Protein AF-A0A368H9Y8-F1 (afdb_monomer)

Foldseek 3Di:
DQPQFDPFQVVHPPPPQWGHFQGGTWGWDAFADFQVVLVVVPCWGQFPRITTHFQAFDDFQSNTGNPPQWTADPRTIDGPDPDDDDDDDDDDDDDDDDDPPPPQPPQPDAPDDSVLLVVLLVLLQLLLVLVLVVQVVCVVVVNHVDDADAERADEDSVQQSVQCVLPVVVPRNDDDDQQKFKDKDFPPDPPDDPSSSSVVRSCQLRVVSVDVDDDDRPVRSVCNSNVRLWHYKHKHWDFQPVDVRTMIMIMMGTDSD

Secondary structure (DSSP, 8-state):
----B-SSGGGSTTTTSSEEETTEEE----B-SSHHHHHTTSSEEEETTEEEE---B-SSGGGSTTTTSEEEETTEEEE--SS-------S--------TTGGGS-S-S-SS-HHHHHHHHHHHHHHHHHHHHHHHHHHTTTS-S-----PPPEE-HHHHHHHHHHHTTSS----SSTTEEEEEEESS-S--SHHHHHHHHHHHHTHHHH-SS-----HHHHHHHH-TT--EEEEEEEEETTSSS-EEEEEEEEE--

Sequence (257 aa):
LKRRLCRNNADCPFFPKNVCSNTHCVKPGESCTSDDQCLKEGRRRCVISTCIRLDLPCTFDQDCPFYPFTYCHENECVKTELNATILQNPILRGKKSWNRENHRKACFQTTLNDELRDLLVKIHNDGRRKTARRMHFAADRGKNKTAKALYELKYNCKLDMASIVSISDCLNISSIKPGVNVFQVIMPSPITTVEQVVRSAVKSWCWNCLSRANKTTDAMSHANIVYHKTLSLGCAYRFCSGTTPTKHVLLCHYSDK

Nearest PDB structures (foldseek):
  5wee-assembly2_D  TM=7.088E-01  e=2.704E-07  Heligmosomoides polygyrus bakeri
  4g2u-assembly1_A  TM=7.265E-01  e=1.350E-06  Ostertagia ostertagi
  1xta-assembly1_B  TM=6.439E-01  e=2.927E-04  Naja atra
  3mz8-assembly2_B  TM=6.797E-01  e=1.213E-03  Naja atra
  6z9l-assembly1_A  TM=4.229E-01  e=5.195E-01  Enterococcus faecalis

Radius of gyration: 21.54 Å; Cα contacts (8 Å, |Δi|>4): 455; chains: 1; bounding box: 60×48×60 Å

Organism: Ancylostoma caninum (NCBI:txid29170)

Solvent-accessible surface area (backbone atoms only — not comparable to full-atom values): 14817 Å² total; per-residue (Å²): 134,85,63,55,55,27,87,43,44,87,57,18,72,65,54,85,65,17,37,45,29,60,37,24,43,39,55,77,50,60,77,36,93,44,43,74,71,18,47,82,74,48,83,24,40,44,53,92,46,26,17,34,73,36,93,41,80,29,92,42,36,69,38,20,52,64,47,87,54,18,32,48,51,95,46,28,26,40,72,64,66,95,80,65,86,87,82,88,87,87,89,82,94,72,95,75,79,97,62,99,69,74,84,76,80,74,63,79,94,55,81,54,54,68,69,56,50,51,49,50,42,49,56,50,41,52,26,38,53,46,47,50,52,53,43,50,62,36,28,78,69,76,74,39,96,74,74,74,72,69,57,73,54,41,82,33,53,71,32,19,52,53,19,42,63,49,47,68,80,69,74,75,59,75,62,85,46,94,37,38,38,66,35,76,47,62,57,89,57,95,69,85,46,72,66,52,49,52,54,49,35,53,45,50,31,33,34,65,43,78,44,91,62,97,67,91,45,50,64,66,39,30,42,52,67,61,39,48,63,34,38,27,35,15,51,26,52,46,77,32,77,91,42,92,70,33,32,41,37,40,29,34,28,48,32,68,113

InterPro domains:
  IPR014044 CAP domain [PF00188] (123-254)
  IPR014044 CAP domain [SM00198] (114-255)
  IPR035940 CAP superfamily [G3DSA:3.40.33.10] (70-257)
  IPR035940 CAP superfamily [SSF55797] (102-255)

pLDDT: mean 76.73, std 16.14, range [27.45, 94.31]

Mean predicted aligned error: 15.22 Å

Structure (mmCIF, N/CA/C/O backbone):
data_AF-A0A368H9Y8-F1
#
_entry.id   AF-A0A368H9Y8-F1
#
loop_
_atom_site.group_PDB
_atom_site.id
_atom_site.type_symbol
_atom_site.label_atom_id
_atom_site.label_alt_id
_atom_site.label_comp_id
_atom_site.label_asym_id
_atom_site.label_entity_id
_atom_site.label_seq_id
_atom_site.pdbx_PDB_ins_code
_atom_site.Cartn_x
_atom_site.Cartn_y
_atom_site.Cartn_z
_atom_site.occupancy
_atom_site.B_iso_or_equiv
_atom_site.auth_seq_id
_atom_site.auth_comp_id
_atom_site.auth_asym_id
_atom_site.auth_atom_id
_atom_site.pdbx_PDB_model_num
ATOM 1 N N . LEU A 1 1 ? -20.383 -7.864 33.020 1.00 42.75 1 LEU A N 1
ATOM 2 C CA . LEU A 1 1 ? -20.538 -7.369 31.630 1.00 42.75 1 LEU A CA 1
ATOM 3 C C . LEU A 1 1 ? -19.218 -7.524 30.876 1.00 42.75 1 LEU A C 1
ATOM 5 O O . LEU A 1 1 ? -18.253 -6.873 31.253 1.00 42.75 1 LEU A O 1
ATOM 9 N N . LYS A 1 2 ? -19.138 -8.349 29.824 1.00 50.75 2 LYS A N 1
ATOM 10 C CA . LYS A 1 2 ? -18.004 -8.277 28.883 1.00 50.75 2 LYS A CA 1
ATOM 11 C C . LYS A 1 2 ? -18.324 -7.184 27.869 1.00 50.75 2 LYS A C 1
ATOM 13 O O . LYS A 1 2 ? -19.075 -7.437 26.932 1.00 50.75 2 LYS A O 1
ATOM 18 N N . ARG A 1 3 ? -17.806 -5.969 28.075 1.00 53.91 3 ARG A N 1
ATOM 19 C CA . ARG A 1 3 ? -17.832 -4.945 27.023 1.00 53.91 3 ARG A CA 1
ATOM 20 C C . ARG A 1 3 ? -16.993 -5.487 25.861 1.00 53.91 3 ARG A C 1
ATOM 22 O O . ARG A 1 3 ? -15.781 -5.614 25.984 1.00 53.91 3 ARG A O 1
ATOM 29 N N . ARG A 1 4 ? -17.670 -5.939 24.798 1.00 69.69 4 ARG A N 1
ATOM 30 C CA . ARG A 1 4 ? -17.040 -6.424 23.556 1.00 69.69 4 ARG A CA 1
ATOM 31 C C . ARG A 1 4 ? -16.588 -5.270 22.662 1.00 69.69 4 ARG A C 1
ATOM 33 O O . ARG A 1 4 ? -15.841 -5.526 21.726 1.00 69.69 4 ARG A O 1
ATOM 40 N N . LEU A 1 5 ? -17.053 -4.049 22.941 1.00 84.38 5 LEU A N 1
ATOM 41 C CA . LEU A 1 5 ? -16.775 -2.858 22.149 1.00 84.38 5 LEU A CA 1
ATOM 42 C C . LEU A 1 5 ? -15.732 -1.956 22.815 1.00 84.38 5 LEU A C 1
ATOM 44 O O . LEU A 1 5 ? -15.693 -1.879 24.044 1.00 84.38 5 LEU A O 1
ATOM 48 N N . CYS A 1 6 ? -14.942 -1.254 22.010 1.00 83.88 6 CYS A N 1
ATOM 49 C CA . CYS A 1 6 ? -13.912 -0.318 22.454 1.00 83.88 6 CYS A CA 1
ATOM 50 C C . CYS A 1 6 ? -13.748 0.858 21.489 1.00 83.88 6 CYS A C 1
ATOM 52 O O . CYS A 1 6 ? -14.129 0.791 20.322 1.00 83.88 6 CYS A O 1
ATOM 54 N N . ARG A 1 7 ? -13.158 1.942 21.997 1.00 82.06 7 ARG A N 1
ATOM 55 C CA . ARG A 1 7 ? -12.585 3.039 21.205 1.00 82.06 7 ARG A CA 1
ATOM 56 C C . ARG A 1 7 ? -11.064 3.071 21.323 1.00 82.06 7 ARG A C 1
ATOM 58 O O . ARG A 1 7 ? -10.389 3.564 20.427 1.00 82.06 7 ARG A O 1
ATOM 65 N N . ASN A 1 8 ? -10.524 2.576 22.434 1.00 78.81 8 ASN A N 1
ATOM 66 C CA . ASN A 1 8 ? -9.092 2.441 22.675 1.00 78.81 8 ASN A CA 1
ATOM 67 C C . ASN A 1 8 ? -8.791 1.204 23.545 1.00 78.81 8 ASN A C 1
ATOM 69 O O . ASN A 1 8 ? -9.690 0.546 24.065 1.00 78.81 8 ASN A O 1
ATOM 73 N N . ASN A 1 9 ? -7.508 0.882 23.713 1.00 77.62 9 ASN A N 1
ATOM 74 C CA . ASN A 1 9 ? -7.064 -0.307 24.448 1.00 77.62 9 ASN A CA 1
ATOM 75 C C . ASN A 1 9 ? -7.468 -0.332 25.933 1.00 77.62 9 ASN A C 1
ATOM 77 O O . ASN A 1 9 ? -7.652 -1.418 26.479 1.00 77.62 9 ASN A O 1
ATOM 81 N N . ALA A 1 10 ? -7.613 0.827 26.584 1.00 79.88 10 ALA A N 1
ATOM 82 C CA . ALA A 1 10 ? -7.976 0.906 28.001 1.00 79.88 10 ALA A CA 1
ATOM 83 C C . ALA A 1 10 ? -9.442 0.516 28.253 1.00 79.88 10 ALA A C 1
ATOM 85 O O . ALA A 1 10 ? -9.789 0.113 29.362 1.00 79.88 10 ALA A O 1
ATOM 86 N N . ASP A 1 11 ? -10.285 0.563 27.216 1.00 84.38 11 ASP A N 1
ATOM 87 C CA . ASP A 1 11 ? -11.672 0.098 27.290 1.00 84.38 11 ASP A CA 1
ATOM 88 C C . ASP A 1 11 ? -11.762 -1.435 27.400 1.00 84.38 11 ASP A C 1
ATOM 90 O O . ASP A 1 11 ? -12.800 -1.976 27.801 1.00 84.38 11 ASP A O 1
ATOM 94 N N . CYS A 1 12 ? -10.688 -2.149 27.039 1.00 86.19 12 CYS A N 1
ATOM 95 C CA . CYS A 1 12 ? -10.691 -3.599 26.969 1.00 86.19 12 CYS A CA 1
ATOM 96 C C . CYS A 1 12 ? -10.377 -4.259 28.316 1.00 86.19 12 CYS A C 1
ATOM 98 O O . CYS A 1 12 ? -9.315 -4.034 28.903 1.00 86.19 12 CYS A O 1
ATOM 100 N N . PRO A 1 13 ? -11.258 -5.153 28.808 1.00 88.12 13 PRO A N 1
ATOM 101 C CA . PRO A 1 13 ? -11.003 -5.864 30.051 1.00 88.12 13 PRO A CA 1
ATOM 102 C C . PRO A 1 13 ? -9.775 -6.757 29.883 1.00 88.12 13 PRO A C 1
ATOM 104 O O . PRO A 1 13 ? -9.618 -7.395 28.844 1.00 88.12 13 PRO A O 1
ATOM 107 N N . PHE A 1 14 ? -8.942 -6.859 30.918 1.00 85.50 14 PHE A N 1
ATOM 108 C CA . PHE A 1 14 ? -7.704 -7.652 30.902 1.00 85.50 14 PHE A CA 1
ATOM 109 C C . PHE A 1 14 ? -6.640 -7.164 29.906 1.00 85.50 14 PHE A C 1
ATOM 111 O O . PHE A 1 14 ? -5.793 -7.956 29.489 1.00 85.50 14 PHE A O 1
ATOM 118 N N . PHE A 1 15 ? -6.647 -5.882 29.531 1.00 74.69 15 PHE A N 1
ATOM 119 C CA . PHE A 1 15 ? -5.480 -5.250 28.911 1.00 74.69 15 PHE A CA 1
ATOM 120 C C . PHE A 1 15 ? -4.210 -5.542 29.751 1.00 74.69 15 PHE A C 1
ATOM 122 O O . PHE A 1 15 ? -4.288 -5.489 30.982 1.00 74.69 15 PHE A O 1
ATOM 129 N N . PRO A 1 16 ? -3.059 -5.911 29.148 1.00 81.25 16 PRO A N 1
ATOM 130 C CA . PRO A 1 16 ? -2.726 -5.899 27.716 1.00 81.25 16 PRO A CA 1
ATOM 131 C C . PRO A 1 16 ? -3.100 -7.165 26.930 1.00 81.25 16 PRO A C 1
ATOM 133 O O . PRO A 1 16 ? -2.832 -7.244 25.736 1.00 81.25 16 PRO A O 1
ATOM 136 N N . LYS A 1 17 ? -3.714 -8.169 27.563 1.00 81.62 17 LYS A N 1
ATOM 137 C CA . LYS A 1 17 ? -4.056 -9.438 26.892 1.00 81.62 17 LYS A CA 1
ATOM 138 C C . LYS A 1 17 ? -5.171 -9.275 25.858 1.00 81.62 17 LYS A C 1
ATOM 140 O O . LYS A 1 17 ? -5.211 -10.030 24.891 1.00 81.62 17 LYS A O 1
ATOM 145 N N . ASN A 1 18 ? -6.065 -8.313 26.075 1.00 86.00 18 ASN A N 1
ATOM 146 C CA . ASN A 1 18 ? -7.065 -7.900 25.100 1.00 86.00 18 ASN A CA 1
ATOM 147 C C . ASN A 1 18 ? -6.717 -6.502 24.596 1.00 86.00 18 ASN A C 1
ATOM 149 O O . ASN A 1 18 ? -6.482 -5.599 25.397 1.00 86.00 18 ASN A O 1
ATOM 153 N N . VAL A 1 19 ? -6.720 -6.333 23.281 1.00 84.06 19 VAL A N 1
ATOM 154 C CA . VAL A 1 19 ? -6.430 -5.063 22.612 1.00 84.06 19 VAL A CA 1
ATOM 155 C C . VAL A 1 19 ? -7.645 -4.613 21.818 1.00 84.06 19 VAL A C 1
ATOM 157 O O . VAL A 1 19 ? -8.461 -5.432 21.392 1.00 84.06 19 VAL A O 1
ATOM 160 N N . CYS A 1 20 ? -7.777 -3.308 21.632 1.00 85.12 20 CYS A N 1
ATOM 161 C CA . CYS A 1 20 ? -8.823 -2.739 20.810 1.00 85.12 20 CYS A CA 1
ATOM 162 C C . CYS A 1 20 ? -8.429 -2.848 19.337 1.00 85.12 20 CYS A C 1
ATOM 164 O O . CYS A 1 20 ? -7.431 -2.274 18.903 1.00 85.12 20 CYS A O 1
ATOM 166 N N . SER A 1 21 ? -9.207 -3.608 18.574 1.00 83.38 21 SER A N 1
ATOM 167 C CA . SER A 1 21 ? -9.101 -3.697 17.123 1.00 83.38 21 SER A CA 1
ATOM 168 C C . SER A 1 21 ? -10.396 -3.176 16.521 1.00 83.38 21 SER A C 1
ATOM 170 O O . SER A 1 21 ? -11.450 -3.799 16.655 1.00 83.38 21 SER A O 1
ATOM 172 N N . ASN A 1 22 ? -10.302 -2.008 15.887 1.00 83.75 22 ASN A N 1
ATOM 173 C CA . ASN A 1 22 ? -11.443 -1.227 15.421 1.00 83.75 22 ASN A CA 1
ATOM 174 C C . ASN A 1 22 ? -12.445 -0.979 16.551 1.00 83.75 22 ASN A C 1
ATOM 176 O O . ASN A 1 22 ? -12.091 -0.331 17.533 1.00 83.75 22 ASN A O 1
ATOM 180 N N . THR A 1 23 ? -13.672 -1.481 16.431 1.00 83.25 23 THR A N 1
ATOM 181 C CA . THR A 1 23 ? -14.699 -1.286 17.453 1.00 83.25 23 THR A CA 1
ATOM 182 C C . THR A 1 23 ? -14.719 -2.411 18.479 1.00 83.25 23 THR A C 1
ATOM 184 O O . THR A 1 23 ? -15.499 -2.316 19.419 1.00 83.25 23 THR A O 1
ATOM 187 N N . HIS A 1 24 ? -13.864 -3.441 18.367 1.00 87.50 24 HIS A N 1
ATOM 188 C CA . HIS A 1 24 ? -13.920 -4.640 19.203 1.00 87.50 24 HIS A CA 1
ATOM 189 C C . HIS A 1 24 ? -12.677 -4.906 20.052 1.00 87.50 24 HIS A C 1
ATOM 191 O O . HIS A 1 24 ? -11.537 -4.833 19.600 1.00 87.50 24 HIS A O 1
ATOM 197 N N . CYS A 1 25 ? -12.911 -5.350 21.287 1.00 88.00 25 CYS A N 1
ATOM 198 C CA . CYS A 1 25 ? -11.862 -5.921 22.121 1.00 88.00 25 CYS A CA 1
ATOM 199 C C . CYS A 1 25 ? -11.545 -7.344 21.677 1.00 88.00 25 CYS A C 1
ATOM 201 O O . CYS A 1 25 ? -12.351 -8.261 21.861 1.00 88.00 25 CYS A O 1
ATOM 203 N N . VAL A 1 26 ? -10.344 -7.535 21.143 1.00 88.19 26 VAL A N 1
ATOM 204 C CA . VAL A 1 26 ? -9.874 -8.817 20.632 1.00 88.19 26 VAL A CA 1
ATOM 205 C C . VAL A 1 26 ? -8.759 -9.386 21.490 1.00 88.19 26 VAL A C 1
ATOM 207 O O . VAL A 1 26 ? -7.927 -8.656 22.024 1.00 88.19 26 VAL A O 1
ATOM 210 N N . LYS A 1 27 ? -8.733 -10.717 21.596 1.00 87.75 27 LYS A N 1
ATOM 211 C CA . LYS A 1 27 ? -7.614 -11.472 22.162 1.00 87.75 27 LYS A CA 1
ATOM 212 C C . LYS A 1 27 ? -6.853 -12.143 21.014 1.00 87.75 27 LYS A C 1
ATOM 214 O O . LYS A 1 27 ? -7.351 -13.168 20.527 1.00 87.75 27 LYS A O 1
ATOM 219 N N . PRO A 1 28 ? -5.701 -11.597 20.586 1.00 84.94 28 PRO A N 1
ATOM 220 C CA . PRO A 1 28 ? -4.832 -12.258 19.620 1.00 84.94 28 PRO A CA 1
ATOM 221 C C . PRO A 1 28 ? -4.461 -13.665 20.111 1.00 84.94 28 PRO A C 1
ATOM 223 O O . PRO A 1 28 ? -4.179 -13.851 21.298 1.00 84.94 28 PRO A O 1
ATOM 226 N N . GLY A 1 29 ? -4.560 -14.655 19.226 1.00 85.56 29 GLY A N 1
ATOM 227 C CA . GLY A 1 29 ? -4.061 -16.012 19.452 1.00 85.56 29 GLY A CA 1
ATOM 228 C C . GLY A 1 29 ? -2.640 -16.187 18.924 1.00 85.56 29 GLY A C 1
ATOM 229 O O . GLY A 1 29 ? -1.945 -15.202 18.664 1.00 85.56 29 GLY A O 1
ATOM 230 N N . GLU A 1 30 ? -2.235 -17.441 18.739 1.00 84.75 30 GLU A N 1
ATOM 231 C CA . GLU A 1 30 ? -0.936 -17.774 18.155 1.00 84.75 30 GLU A CA 1
ATOM 232 C C . GLU A 1 30 ? -0.806 -17.290 16.701 1.00 84.75 30 GLU A C 1
ATOM 234 O O . GLU A 1 30 ? -1.795 -17.031 15.995 1.00 84.75 30 GLU A O 1
ATOM 239 N N . SER A 1 31 ? 0.443 -17.170 16.246 1.00 83.75 31 SER A N 1
ATOM 240 C CA . SER A 1 31 ? 0.730 -16.896 14.841 1.00 83.75 31 SER A CA 1
ATOM 241 C C . SER A 1 31 ? 0.311 -18.074 13.965 1.00 83.75 31 SER A C 1
ATOM 243 O O . SER A 1 31 ? 0.514 -19.227 14.344 1.00 83.75 31 SER A O 1
ATOM 245 N N . CYS A 1 32 ? -0.203 -17.798 12.771 1.00 86.12 32 CYS A N 1
ATOM 246 C CA . CYS A 1 32 ? -0.710 -18.824 11.867 1.00 86.12 32 CYS A CA 1
ATOM 247 C C . CYS A 1 32 ? -0.355 -18.563 10.399 1.00 86.12 32 CYS A C 1
ATOM 249 O O . CYS A 1 32 ? -0.021 -17.447 10.009 1.00 86.12 32 CYS A O 1
ATOM 251 N N . THR A 1 33 ? -0.466 -19.595 9.561 1.00 81.81 33 THR A N 1
ATOM 252 C CA . THR A 1 33 ? -0.401 -19.478 8.091 1.00 81.81 33 THR A CA 1
ATOM 253 C C . THR A 1 33 ? -1.670 -19.958 7.383 1.00 81.81 33 THR A C 1
ATOM 255 O O . THR A 1 33 ? -1.914 -19.562 6.244 1.00 81.81 33 THR A O 1
ATOM 258 N N . SER A 1 34 ? -2.506 -20.761 8.048 1.00 84.56 34 SER A N 1
ATOM 259 C CA . SER A 1 34 ? -3.806 -21.228 7.550 1.00 84.56 34 SER A CA 1
ATOM 260 C C . SER A 1 34 ? -4.844 -21.285 8.673 1.00 84.56 34 SER A C 1
ATOM 262 O O . SER A 1 34 ? -4.492 -21.306 9.854 1.00 84.56 34 SER A O 1
ATOM 264 N N . ASP A 1 35 ? -6.131 -21.309 8.310 1.00 85.31 35 ASP A N 1
ATOM 265 C CA . ASP A 1 35 ? -7.229 -21.376 9.285 1.00 85.31 35 ASP A CA 1
ATOM 266 C C . ASP A 1 35 ? -7.164 -22.654 10.140 1.00 85.31 35 ASP A C 1
ATOM 268 O O . ASP A 1 35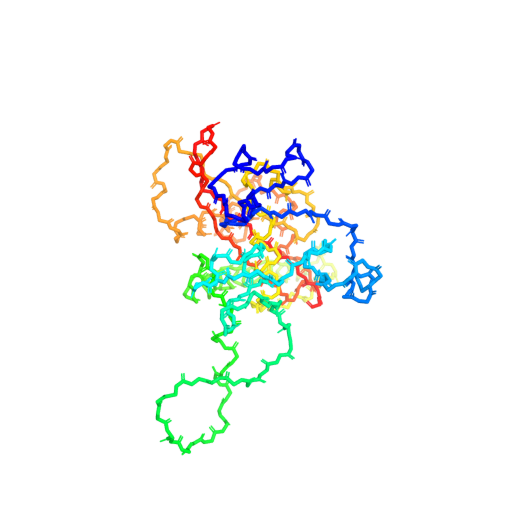 ? -7.488 -22.600 11.325 1.00 85.31 35 ASP A O 1
ATOM 272 N N . ASP A 1 36 ? -6.652 -23.763 9.595 1.00 87.44 36 ASP A N 1
ATOM 273 C CA . ASP A 1 36 ? -6.553 -25.056 10.290 1.00 87.44 36 ASP A CA 1
ATOM 274 C C . ASP A 1 36 ? -5.702 -25.001 11.561 1.00 87.44 36 ASP A C 1
ATOM 276 O O . ASP A 1 36 ? -5.972 -25.698 12.540 1.00 87.44 36 ASP A O 1
ATOM 280 N N . GLN A 1 37 ? -4.687 -24.134 11.576 1.00 88.38 37 GLN A N 1
ATOM 281 C CA . GLN A 1 37 ? -3.837 -23.930 12.750 1.00 88.38 37 GLN A CA 1
ATOM 282 C C . GLN A 1 37 ? -4.614 -23.272 13.896 1.00 88.38 37 GLN A C 1
ATOM 284 O O . GLN A 1 37 ? -4.336 -23.540 15.062 1.00 88.38 37 GLN A O 1
ATOM 289 N N . CYS A 1 38 ? -5.634 -22.477 13.564 1.00 89.12 38 CYS A N 1
ATOM 290 C CA . CYS A 1 38 ? -6.476 -21.772 14.521 1.00 89.12 38 CYS A CA 1
ATOM 291 C C . CYS A 1 38 ? -7.666 -22.602 15.016 1.00 89.12 38 CYS A C 1
ATOM 293 O O . CYS A 1 38 ? -8.210 -22.297 16.080 1.00 89.12 38 CYS A O 1
ATOM 295 N N . LEU A 1 39 ? -8.056 -23.661 14.295 1.00 79.19 39 LEU A N 1
ATOM 296 C CA . LEU A 1 39 ? -9.182 -24.526 14.674 1.00 79.19 39 LEU A CA 1
ATOM 297 C C . LEU A 1 39 ? -8.965 -25.215 16.029 1.00 79.19 39 LEU A C 1
ATOM 299 O O . LEU A 1 39 ? -9.922 -25.459 16.765 1.00 79.19 39 LEU A O 1
ATOM 303 N N . LYS A 1 40 ? -7.703 -25.468 16.403 1.00 75.56 40 LYS A N 1
ATOM 304 C CA . LYS A 1 40 ? -7.336 -26.025 17.717 1.00 75.56 40 LYS A CA 1
ATOM 305 C C . LYS A 1 40 ? -7.714 -25.106 18.885 1.00 75.56 40 LYS A C 1
ATOM 307 O O . LYS A 1 40 ? -7.849 -25.571 20.011 1.00 75.56 40 LYS A O 1
ATOM 312 N N . GLU A 1 41 ? -7.922 -23.817 18.622 1.00 67.88 41 GLU A N 1
ATOM 313 C CA . GLU A 1 41 ? -8.269 -22.806 19.619 1.00 67.88 41 GLU A CA 1
ATOM 314 C C . GLU A 1 41 ? -9.749 -22.358 19.568 1.00 67.88 41 GLU A C 1
ATOM 316 O O . GLU A 1 41 ? -10.102 -21.268 20.047 1.00 67.88 41 GLU A O 1
ATOM 321 N N . GLY A 1 42 ? -10.620 -23.179 18.972 1.00 73.81 42 GLY A N 1
ATOM 322 C CA . GLY A 1 42 ? -12.055 -22.924 18.828 1.00 73.81 42 GLY A CA 1
ATOM 323 C C . GLY A 1 42 ? -12.430 -22.334 17.464 1.00 73.81 42 GLY A C 1
ATOM 324 O O . GLY A 1 42 ? -11.790 -22.610 16.456 1.00 73.81 42 GLY A O 1
ATOM 325 N N . ARG A 1 43 ? -13.482 -21.500 17.411 1.00 73.88 43 ARG A N 1
ATOM 326 C CA . ARG A 1 43 ? -13.960 -20.832 16.176 1.00 73.88 43 ARG A CA 1
ATOM 327 C C . ARG A 1 43 ? -13.072 -19.647 15.764 1.00 73.88 43 ARG A C 1
ATOM 329 O O . ARG A 1 43 ? -13.558 -18.537 15.548 1.00 73.88 43 ARG A O 1
ATOM 336 N N . ARG A 1 44 ? -11.756 -19.850 15.729 1.00 87.88 44 ARG A N 1
ATOM 337 C CA . ARG A 1 44 ? -10.794 -18.843 15.272 1.00 87.88 44 ARG A CA 1
ATOM 338 C C . ARG A 1 44 ? -10.444 -19.060 13.809 1.00 87.88 44 ARG A C 1
ATOM 340 O O . ARG A 1 44 ? -10.358 -20.192 13.348 1.00 87.88 44 ARG A O 1
ATOM 347 N N . ARG A 1 45 ? -10.212 -17.962 13.096 1.00 89.12 45 ARG A N 1
ATOM 348 C CA . ARG A 1 45 ? -9.702 -17.948 11.723 1.00 89.12 45 ARG A CA 1
ATOM 349 C C . ARG A 1 45 ? -8.341 -17.270 11.697 1.00 89.12 45 ARG A C 1
ATOM 351 O O . ARG A 1 45 ? -8.058 -16.409 12.530 1.00 89.12 45 ARG A O 1
ATOM 358 N N . CYS A 1 46 ? -7.509 -17.659 10.741 1.00 89.56 46 CYS A N 1
ATOM 359 C CA . CYS A 1 46 ? -6.199 -17.066 10.559 1.00 89.56 46 CYS A CA 1
ATOM 360 C C . CYS A 1 46 ? -6.336 -15.781 9.748 1.00 89.56 46 CYS A C 1
ATOM 362 O O . CYS A 1 46 ? -6.550 -15.826 8.537 1.00 89.56 46 CYS A O 1
ATOM 364 N N . VAL A 1 47 ? -6.223 -14.626 10.391 1.00 86.38 47 VAL A N 1
ATOM 365 C CA . VAL A 1 47 ? -6.327 -13.321 9.729 1.00 86.38 47 VAL A CA 1
ATOM 366 C C . VAL A 1 47 ? -5.014 -12.586 9.940 1.00 86.38 47 VAL A C 1
ATOM 368 O O . VAL A 1 47 ? -4.600 -12.381 11.075 1.00 86.38 47 VAL A O 1
ATOM 371 N N . ILE A 1 48 ? -4.331 -12.228 8.847 1.00 77.56 48 ILE A N 1
ATOM 372 C CA . ILE A 1 48 ? -3.009 -11.568 8.875 1.00 77.56 48 ILE A CA 1
ATOM 373 C C . ILE A 1 48 ? -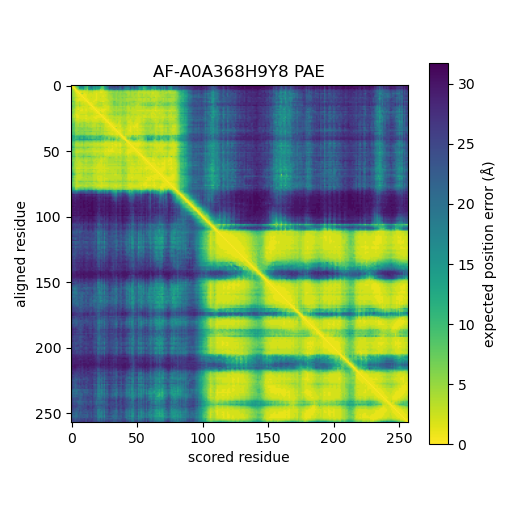2.036 -12.312 9.809 1.00 77.56 48 ILE A C 1
ATOM 375 O O . ILE A 1 48 ? -1.500 -11.772 10.776 1.00 77.56 48 ILE A O 1
ATOM 379 N N . SER A 1 49 ? -1.873 -13.607 9.552 1.00 81.38 49 SER A N 1
ATOM 380 C CA . SER A 1 49 ? -0.997 -14.491 10.322 1.00 81.38 49 SER A CA 1
ATOM 381 C C . SER A 1 49 ? -1.270 -14.545 11.829 1.00 81.38 49 SER A C 1
ATOM 383 O O . SER A 1 49 ? -0.386 -14.933 12.586 1.00 81.38 49 SER A O 1
ATOM 385 N N . THR A 1 50 ? -2.472 -14.173 12.274 1.00 85.38 50 THR A N 1
ATOM 386 C CA . THR A 1 50 ? -2.880 -14.202 13.682 1.00 85.38 50 THR A CA 1
ATOM 387 C C . THR A 1 50 ? -4.215 -14.920 13.825 1.00 85.38 50 THR A C 1
ATOM 389 O O . THR A 1 50 ? -5.168 -14.636 13.096 1.00 85.38 50 THR A O 1
ATOM 392 N N . CYS A 1 51 ? -4.319 -15.842 14.780 1.00 89.50 51 CYS A N 1
ATOM 393 C CA . CYS A 1 51 ? -5.587 -16.498 15.074 1.00 89.50 51 CYS A CA 1
ATOM 394 C C . CYS A 1 51 ? -6.543 -15.548 15.812 1.00 89.50 51 CYS A C 1
ATOM 396 O O . CYS A 1 51 ? -6.295 -15.143 16.949 1.00 89.50 51 CYS A O 1
ATOM 398 N N . ILE A 1 52 ? -7.677 -15.221 15.189 1.00 88.25 52 ILE A N 1
ATOM 399 C CA . ILE A 1 52 ? -8.685 -14.294 15.722 1.00 88.25 52 ILE A CA 1
ATOM 400 C C . ILE A 1 52 ? -10.085 -14.910 15.678 1.00 88.25 52 ILE A C 1
ATOM 402 O O . ILE A 1 52 ? -10.435 -15.672 14.781 1.00 88.25 52 ILE A O 1
ATOM 406 N N . ARG A 1 53 ? -10.898 -14.578 16.682 1.00 87.12 53 ARG A N 1
ATOM 407 C CA . ARG A 1 53 ? -12.330 -14.877 16.730 1.00 87.12 53 ARG A CA 1
ATOM 408 C C . ARG A 1 53 ? -13.114 -13.852 15.921 1.00 87.12 53 ARG A C 1
ATOM 410 O O . ARG A 1 53 ? -12.997 -12.660 16.194 1.00 87.12 53 ARG A O 1
ATOM 417 N N . LEU A 1 54 ? -13.914 -14.333 14.976 1.00 86.00 54 LEU A N 1
ATOM 418 C CA . LEU A 1 54 ? -14.735 -13.493 14.104 1.00 86.00 54 LEU A CA 1
ATOM 419 C C . LEU A 1 54 ? -16.233 -13.548 14.443 1.00 86.00 54 LEU A C 1
ATOM 421 O O . LEU A 1 54 ? -17.006 -12.831 13.836 1.00 86.00 54 LEU A O 1
ATOM 425 N N . ASP A 1 55 ? -16.635 -14.293 15.478 1.00 79.25 55 ASP A N 1
ATOM 426 C CA . ASP A 1 55 ? -18.021 -14.371 15.970 1.00 79.25 55 ASP A CA 1
ATOM 427 C C . ASP A 1 55 ? -18.462 -13.103 16.738 1.00 79.25 55 ASP A C 1
ATOM 429 O O . ASP A 1 55 ? -18.921 -13.130 17.891 1.00 79.25 55 ASP A O 1
ATOM 433 N N . LEU A 1 56 ? -18.220 -11.952 16.116 1.00 84.75 56 LEU A N 1
ATOM 434 C CA . LEU A 1 56 ? -18.428 -10.617 16.642 1.00 84.75 56 LEU A CA 1
ATOM 435 C C . LEU A 1 56 ? -19.552 -9.934 15.865 1.00 84.75 56 LEU A C 1
ATOM 437 O O . LEU A 1 56 ? -19.582 -10.035 14.639 1.00 84.75 56 LEU A O 1
ATOM 441 N N . PRO A 1 57 ? -20.461 -9.244 16.574 1.00 86.25 57 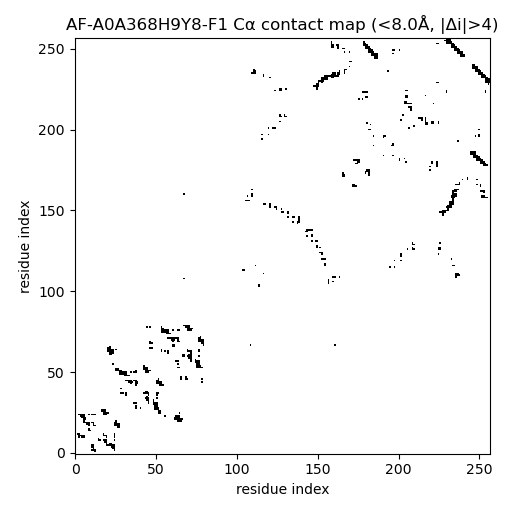PRO A N 1
ATOM 442 C CA . PRO A 1 57 ? -21.550 -8.538 15.934 1.00 86.25 57 PRO A CA 1
ATOM 443 C C . PRO A 1 57 ? -21.032 -7.291 15.223 1.00 86.25 57 PRO A C 1
ATOM 445 O O . PRO A 1 57 ? -20.282 -6.525 15.821 1.00 86.25 57 PRO A O 1
ATOM 448 N N . CYS A 1 58 ? -21.493 -7.048 14.006 1.00 86.00 58 CYS A N 1
ATOM 449 C CA . CYS A 1 58 ? -21.138 -5.867 13.225 1.00 86.00 58 CYS A CA 1
ATOM 450 C C . CYS A 1 58 ? -22.378 -5.249 12.576 1.00 86.00 58 CYS A C 1
ATOM 452 O O . CYS A 1 58 ? -23.392 -5.917 12.395 1.00 86.00 58 CYS A O 1
ATOM 454 N N . THR A 1 59 ? -22.296 -3.962 12.246 1.00 82.62 59 THR A N 1
ATOM 455 C CA . THR A 1 59 ? -23.261 -3.267 11.377 1.00 82.62 59 THR A CA 1
ATOM 456 C C . THR A 1 59 ? -22.604 -2.890 10.052 1.00 82.62 59 THR A C 1
ATOM 458 O O . THR A 1 59 ? -23.230 -2.962 8.997 1.00 82.62 59 THR A O 1
ATOM 461 N N . PHE A 1 60 ? -21.327 -2.517 10.103 1.00 78.06 60 PHE A N 1
ATOM 462 C CA . PHE A 1 60 ? -20.510 -2.139 8.960 1.00 78.06 60 PHE A CA 1
ATOM 463 C C . PHE A 1 60 ? -19.205 -2.934 8.948 1.00 78.06 60 PHE A C 1
ATOM 465 O O . PHE A 1 60 ? -18.730 -3.389 9.988 1.00 78.06 60 PHE A O 1
ATOM 472 N N . ASP A 1 61 ? -18.574 -3.055 7.781 1.00 78.44 61 ASP A N 1
ATOM 473 C CA . ASP A 1 61 ? -17.304 -3.778 7.633 1.00 78.44 61 ASP A CA 1
ATOM 474 C C . ASP A 1 61 ? -16.213 -3.246 8.572 1.00 78.44 61 ASP A C 1
ATOM 476 O O . ASP A 1 61 ? -15.427 -4.019 9.115 1.00 78.44 61 ASP A O 1
ATOM 480 N N . GLN A 1 62 ? -16.194 -1.930 8.815 1.00 79.56 62 GLN A N 1
ATOM 481 C CA . GLN A 1 62 ? -15.212 -1.281 9.686 1.00 79.56 62 GLN A CA 1
ATOM 482 C C . GLN A 1 62 ? -15.391 -1.627 11.166 1.00 79.56 62 GLN A C 1
ATOM 484 O O . GLN A 1 62 ? -14.473 -1.384 11.949 1.00 79.56 62 GLN A O 1
ATOM 489 N N . ASP A 1 63 ? -16.533 -2.196 11.558 1.00 82.69 63 ASP A N 1
ATOM 490 C CA . ASP A 1 63 ? -16.708 -2.700 12.916 1.00 82.69 63 ASP A CA 1
ATOM 491 C C . ASP A 1 63 ? -15.805 -3.914 13.148 1.00 82.69 63 ASP A C 1
ATOM 493 O O . ASP A 1 63 ? -15.246 -4.092 14.230 1.00 82.69 63 ASP A O 1
ATOM 497 N N . CYS A 1 64 ? -15.587 -4.721 12.111 1.00 86.62 64 CYS A N 1
ATOM 498 C CA . CYS A 1 64 ? -14.883 -5.979 12.245 1.00 86.62 64 CYS A CA 1
ATOM 499 C C . CYS A 1 64 ? -13.398 -5.792 12.559 1.00 86.62 64 CYS A C 1
ATOM 501 O O . CYS A 1 64 ? -12.710 -4.975 11.936 1.00 86.62 64 CYS A O 1
ATOM 503 N N . PRO A 1 65 ? -12.848 -6.564 13.513 1.00 85.06 65 PRO A N 1
ATOM 504 C CA . PRO A 1 65 ? -11.437 -6.470 13.829 1.00 85.06 65 PRO A CA 1
ATOM 505 C C . PRO A 1 65 ? -10.622 -6.959 12.642 1.00 85.06 65 PRO A C 1
ATOM 507 O O . PRO A 1 65 ? -11.021 -7.896 11.951 1.00 85.06 65 PRO A O 1
ATOM 510 N N . PHE A 1 66 ? -9.457 -6.360 12.429 1.00 78.44 66 PHE A N 1
ATOM 511 C CA . PHE A 1 66 ? -8.621 -6.642 11.260 1.00 78.44 66 PHE A CA 1
ATOM 512 C C . PHE A 1 66 ? -9.281 -6.320 9.909 1.00 78.44 66 PHE A C 1
ATOM 514 O O . PHE A 1 66 ? -8.774 -6.764 8.880 1.00 78.44 66 PHE A O 1
ATOM 521 N N . TYR A 1 67 ? -10.345 -5.511 9.862 1.00 74.50 67 TYR A N 1
ATOM 522 C CA . TYR A 1 67 ? -10.754 -4.855 8.617 1.00 74.50 67 TYR A CA 1
ATOM 523 C C . TYR A 1 67 ? -9.526 -4.168 7.976 1.00 74.50 67 TYR A C 1
ATOM 525 O O . TYR A 1 67 ? -8.766 -3.512 8.703 1.00 74.50 67 TYR A O 1
ATOM 533 N N . PRO A 1 68 ? -9.274 -4.312 6.656 1.00 72.56 68 PRO A N 1
ATOM 534 C CA . PRO A 1 68 ? -10.168 -4.842 5.609 1.00 72.56 68 PRO A CA 1
ATOM 535 C C . PRO A 1 68 ? -10.038 -6.349 5.288 1.00 72.56 68 PRO A C 1
ATOM 537 O O . PRO A 1 68 ? -10.516 -6.819 4.257 1.00 72.56 68 PRO A O 1
ATOM 540 N N . PHE A 1 69 ? -9.381 -7.140 6.140 1.00 75.06 69 PHE A N 1
ATOM 541 C CA . PHE A 1 69 ? -9.269 -8.605 5.980 1.00 75.06 69 PHE A CA 1
ATOM 542 C C . PHE A 1 69 ? -10.474 -9.368 6.523 1.00 75.06 69 PHE A C 1
ATOM 544 O O . PHE A 1 69 ? -10.561 -10.593 6.396 1.00 75.06 69 PHE A O 1
ATOM 551 N N . THR A 1 70 ? -11.375 -8.629 7.148 1.00 83.44 70 THR A N 1
ATOM 552 C CA . THR A 1 70 ? -12.670 -9.069 7.621 1.00 83.44 70 THR A CA 1
ATOM 553 C C . THR A 1 70 ? -13.707 -8.064 7.151 1.00 83.44 70 THR A C 1
ATOM 555 O O . THR A 1 70 ? -13.390 -6.893 6.921 1.00 83.44 70 THR A O 1
ATOM 558 N N . TYR A 1 71 ? -14.932 -8.532 6.981 1.00 84.56 71 TYR A N 1
ATOM 559 C CA . TYR A 1 71 ? -16.063 -7.703 6.592 1.00 84.56 71 TYR A CA 1
ATOM 560 C C . TYR A 1 71 ? -17.314 -8.177 7.325 1.00 84.56 71 TYR A C 1
ATOM 562 O O . TYR A 1 71 ? -17.319 -9.260 7.920 1.00 84.56 71 TYR A O 1
ATOM 570 N N . CYS A 1 72 ? -18.348 -7.345 7.311 1.00 85.56 72 CYS A N 1
ATOM 571 C CA . CYS A 1 72 ? -19.599 -7.646 7.970 1.00 85.56 72 CYS A CA 1
ATOM 572 C C . CYS A 1 72 ? -20.520 -8.407 7.019 1.00 85.56 72 CYS A C 1
ATOM 574 O O . CYS A 1 72 ? -20.912 -7.898 5.969 1.00 85.56 72 CYS A O 1
ATOM 576 N N . HIS A 1 73 ? -20.889 -9.627 7.394 1.00 86.31 73 HIS A N 1
ATOM 577 C CA . HIS A 1 73 ? -21.843 -10.439 6.655 1.00 86.31 73 HIS A CA 1
ATOM 578 C C . HIS A 1 73 ? -22.946 -10.895 7.602 1.00 86.31 73 HIS A C 1
ATOM 580 O O . HIS A 1 73 ? -22.674 -11.579 8.581 1.00 86.31 73 HIS A O 1
ATOM 586 N N . GLU A 1 74 ? -24.188 -10.487 7.334 1.00 83.12 74 GLU A N 1
ATOM 587 C CA . GLU A 1 74 ? -25.356 -10.879 8.140 1.00 83.12 74 GLU A CA 1
ATOM 588 C C . GLU A 1 74 ? -25.186 -10.616 9.656 1.00 83.12 74 GLU A C 1
ATOM 590 O O . GLU A 1 74 ? -25.559 -11.431 10.495 1.00 83.12 74 GLU A O 1
ATOM 595 N N . ASN A 1 75 ? -24.644 -9.444 10.014 1.00 84.31 75 ASN A N 1
ATOM 596 C CA . ASN A 1 75 ? -24.304 -9.026 11.384 1.00 84.31 75 ASN A CA 1
ATOM 597 C C . ASN A 1 75 ? -23.193 -9.836 12.069 1.00 84.31 75 ASN A C 1
ATOM 599 O O . ASN A 1 75 ? -23.000 -9.674 13.272 1.00 84.31 75 ASN A O 1
ATOM 603 N N . GLU A 1 76 ? -22.445 -10.667 11.348 1.00 86.88 76 GLU A N 1
ATOM 604 C CA . GLU A 1 76 ? -21.285 -11.380 11.875 1.00 86.88 76 GLU A CA 1
ATOM 605 C C . GLU A 1 76 ? -20.026 -11.019 11.083 1.00 86.88 76 GLU A C 1
ATOM 607 O O . GLU A 1 76 ? -20.035 -10.891 9.856 1.00 86.88 76 GLU A O 1
ATOM 612 N N . CYS A 1 77 ? -18.914 -10.834 11.790 1.00 86.69 77 CYS A N 1
ATOM 613 C CA . CYS A 1 77 ? -17.641 -10.636 11.123 1.00 86.69 77 CYS A CA 1
ATOM 614 C C . CYS A 1 77 ? -17.185 -11.933 10.460 1.00 86.69 77 CYS A C 1
ATOM 616 O O . CYS A 1 77 ? -17.135 -13.004 11.058 1.00 86.69 77 CYS A O 1
ATOM 618 N N . VAL A 1 78 ? -16.780 -11.835 9.204 1.00 87.44 78 VAL A N 1
ATOM 619 C CA . VAL A 1 78 ? -16.269 -12.971 8.440 1.00 87.44 78 VAL A CA 1
ATOM 620 C C . VAL A 1 78 ? -14.951 -12.594 7.790 1.00 87.44 78 VAL A C 1
ATOM 622 O O . VAL A 1 78 ? -14.652 -11.421 7.579 1.00 87.44 78 VAL A O 1
ATOM 625 N N . LYS A 1 79 ? -14.112 -13.592 7.516 1.00 85.75 79 LYS A N 1
ATOM 626 C CA . LYS A 1 79 ? -12.825 -13.384 6.853 1.00 85.75 79 LYS A CA 1
ATOM 627 C C . LYS A 1 79 ? -13.062 -13.168 5.362 1.00 85.75 79 LYS A C 1
ATOM 629 O O . LYS A 1 79 ? -13.847 -13.885 4.748 1.00 85.75 79 LYS A O 1
ATOM 634 N N . THR A 1 80 ? -12.330 -12.235 4.768 1.00 77.19 80 THR A N 1
ATOM 635 C CA . THR A 1 80 ? -12.315 -12.058 3.316 1.00 77.19 80 THR A CA 1
ATOM 636 C C . THR A 1 80 ? -11.655 -13.281 2.675 1.00 77.19 80 THR A C 1
ATOM 638 O O . THR A 1 80 ? -10.441 -13.478 2.792 1.00 77.19 80 THR A O 1
ATOM 641 N N . GLU A 1 81 ? -12.437 -14.133 2.010 1.00 59.69 81 GLU A N 1
ATOM 642 C CA . GLU A 1 81 ? -11.876 -15.225 1.219 1.00 59.69 81 GLU A CA 1
ATOM 643 C C . GLU A 1 81 ? -11.257 -14.651 -0.058 1.00 59.69 81 GLU A C 1
ATOM 645 O O . GLU A 1 81 ? -11.927 -14.060 -0.900 1.00 59.69 81 GLU A O 1
ATOM 650 N N . LEU A 1 82 ? -9.944 -14.828 -0.217 1.00 52.41 82 LEU A N 1
ATOM 651 C CA . LEU A 1 82 ? -9.185 -14.339 -1.376 1.00 52.41 82 LEU A CA 1
ATOM 652 C C . LEU A 1 82 ? -9.551 -15.039 -2.701 1.00 52.41 82 LEU A C 1
ATOM 654 O O . LEU A 1 82 ? -8.912 -14.746 -3.708 1.00 52.41 82 LEU A O 1
ATOM 658 N N . ASN A 1 83 ? -10.548 -15.932 -2.703 1.00 45.66 83 ASN A N 1
ATOM 659 C CA . ASN A 1 83 ? -11.067 -16.663 -3.857 1.00 45.66 83 ASN A CA 1
ATOM 660 C C . ASN A 1 83 ? -12.567 -16.991 -3.670 1.00 45.66 83 ASN A C 1
ATOM 662 O O . ASN A 1 83 ? -12.916 -18.143 -3.443 1.00 45.66 83 ASN A O 1
ATOM 666 N N . ALA A 1 84 ? -13.467 -16.019 -3.803 1.00 37.16 84 ALA A N 1
ATOM 667 C CA . ALA A 1 84 ? -14.867 -16.326 -4.103 1.00 37.16 84 ALA A CA 1
ATOM 668 C C . ALA A 1 84 ? -15.532 -15.161 -4.838 1.00 37.16 84 ALA A C 1
ATOM 670 O O . ALA A 1 84 ? -15.931 -14.147 -4.273 1.00 37.16 84 ALA A O 1
ATOM 671 N N . THR A 1 85 ? -15.648 -15.334 -6.147 1.00 39.12 85 THR A N 1
ATOM 672 C CA . THR A 1 85 ? -16.759 -14.799 -6.921 1.00 39.12 85 THR A CA 1
ATOM 673 C C . THR A 1 85 ? -18.079 -15.283 -6.283 1.00 39.12 85 THR A C 1
ATOM 675 O O . THR A 1 85 ? -18.166 -16.458 -5.933 1.00 39.12 85 THR A O 1
ATOM 678 N N . ILE A 1 86 ? -19.115 -14.423 -6.304 1.00 40.03 86 ILE A N 1
ATOM 679 C CA . ILE A 1 86 ? -20.557 -14.667 -6.015 1.00 40.03 86 ILE A CA 1
ATOM 680 C C . ILE A 1 86 ? -20.894 -14.704 -4.491 1.00 40.03 86 ILE A C 1
ATOM 682 O O . ILE A 1 86 ? -20.243 -15.430 -3.760 1.00 40.03 86 ILE A O 1
ATOM 686 N N . LEU A 1 87 ? -21.834 -13.950 -3.883 1.00 35.53 87 LEU A N 1
ATOM 687 C CA . LEU A 1 87 ? -23.167 -13.400 -4.234 1.00 35.53 87 LEU A CA 1
ATOM 688 C C . LEU A 1 87 ? -23.354 -12.015 -3.558 1.00 35.53 87 LEU A C 1
ATOM 690 O O . LEU A 1 87 ? -23.159 -11.888 -2.359 1.00 35.53 87 LEU A O 1
ATOM 694 N N . GLN A 1 88 ? -23.505 -10.907 -4.294 1.00 41.97 88 GLN A N 1
ATOM 695 C CA . GLN A 1 88 ? -24.761 -10.316 -4.803 1.00 41.97 88 GLN A CA 1
ATOM 696 C C . GLN A 1 88 ? -25.787 -9.880 -3.748 1.00 41.97 88 GLN A C 1
ATOM 698 O O . GLN A 1 88 ? -26.317 -10.713 -3.025 1.00 41.97 88 GLN A O 1
ATOM 703 N N . ASN A 1 89 ? -26.198 -8.603 -3.832 1.00 38.56 89 ASN A N 1
ATOM 704 C CA . ASN A 1 89 ? -27.585 -8.234 -4.170 1.00 38.56 89 ASN A CA 1
ATOM 705 C C . ASN A 1 89 ? -27.729 -6.714 -4.487 1.00 38.56 89 ASN A C 1
ATOM 707 O O . ASN A 1 89 ? -26.844 -5.944 -4.126 1.00 38.56 89 ASN A O 1
ATOM 711 N N . PRO A 1 90 ? -28.818 -6.230 -5.133 1.00 48.50 90 PRO A N 1
ATOM 712 C CA . PRO A 1 90 ? -29.286 -6.628 -6.472 1.00 48.50 90 PRO A CA 1
ATOM 713 C C . PRO A 1 90 ? -29.996 -5.478 -7.234 1.00 48.50 90 PRO A C 1
ATOM 715 O O . PRO A 1 90 ? -31.135 -5.189 -6.906 1.00 48.50 90 PRO A O 1
ATOM 718 N N . ILE A 1 91 ? -29.473 -4.892 -8.319 1.00 29.17 91 ILE A N 1
ATOM 719 C CA . ILE A 1 91 ? -30.366 -4.261 -9.324 1.00 29.17 91 ILE A CA 1
ATOM 720 C C . ILE A 1 91 ? -29.756 -4.401 -10.731 1.00 29.17 91 ILE A C 1
ATOM 722 O O . ILE A 1 91 ? -28.596 -4.072 -10.956 1.00 29.17 91 ILE A O 1
ATOM 726 N N . LEU A 1 92 ? -30.603 -4.856 -11.662 1.00 35.25 92 LEU A N 1
ATOM 727 C CA . LEU A 1 92 ? -30.463 -4.916 -13.126 1.00 35.25 92 LEU A CA 1
ATOM 728 C C . LEU A 1 92 ? -29.855 -6.198 -13.720 1.00 35.25 92 LEU A C 1
ATOM 730 O O . LEU A 1 92 ? -28.680 -6.303 -14.066 1.00 35.25 92 LEU A O 1
ATOM 734 N N . ARG A 1 93 ? -30.762 -7.154 -13.969 1.00 37.59 93 ARG A N 1
ATOM 735 C CA . ARG A 1 93 ? -30.630 -8.146 -15.041 1.00 37.59 93 ARG A CA 1
ATOM 736 C C . ARG A 1 93 ? -30.464 -7.430 -16.383 1.00 37.59 93 ARG A C 1
ATOM 738 O O . ARG A 1 93 ? -31.349 -6.701 -16.814 1.00 37.59 93 ARG A O 1
ATOM 745 N N . GLY A 1 94 ? -29.384 -7.750 -17.081 1.00 27.45 94 GLY A N 1
ATOM 746 C CA . GLY A 1 94 ? -29.209 -7.483 -18.502 1.00 27.45 94 GLY A CA 1
ATOM 747 C C . GLY A 1 94 ? -28.126 -8.401 -19.050 1.00 27.45 94 GLY A C 1
ATOM 748 O O . GLY A 1 94 ? -26.943 -8.155 -18.848 1.00 27.45 94 GLY A O 1
ATOM 749 N N . LYS A 1 95 ? -28.528 -9.496 -19.707 1.00 43.00 95 LYS A N 1
ATOM 750 C CA . LYS A 1 95 ? -27.630 -10.410 -20.429 1.00 43.00 95 LYS A CA 1
ATOM 751 C C . LYS A 1 95 ? -26.794 -9.617 -21.439 1.00 43.00 95 LYS A C 1
ATOM 753 O O . LYS A 1 95 ? -27.400 -9.182 -22.410 1.00 43.00 95 LYS A O 1
ATOM 758 N N . LYS A 1 96 ? -25.464 -9.512 -21.294 1.00 33.66 96 LYS A N 1
ATOM 759 C CA . LYS A 1 96 ? -24.515 -9.362 -22.423 1.00 33.66 96 LYS A CA 1
ATOM 760 C C . LYS A 1 96 ? -23.139 -9.959 -22.095 1.00 33.66 96 LYS A C 1
ATOM 762 O O . LYS A 1 96 ? -22.733 -10.047 -20.944 1.00 33.66 96 LYS A O 1
ATOM 767 N N . SER A 1 97 ? -22.510 -10.428 -23.166 1.00 33.62 97 SER A N 1
ATOM 768 C CA . SER A 1 97 ? -21.311 -11.256 -23.308 1.00 33.62 97 SER A CA 1
ATOM 769 C C . SER A 1 97 ? -20.099 -10.885 -22.450 1.00 33.62 97 SER A C 1
ATOM 771 O O . SER A 1 97 ? -19.801 -9.714 -22.231 1.00 33.62 97 SER A O 1
ATOM 773 N N . TRP A 1 98 ? -19.338 -11.918 -22.081 1.00 33.69 98 TRP A N 1
ATOM 774 C CA . TRP A 1 98 ? -18.004 -11.839 -21.486 1.00 33.69 98 TRP A CA 1
ATOM 775 C C . TRP A 1 98 ? -17.036 -11.014 -22.355 1.00 33.69 98 TRP A C 1
ATOM 777 O O . TRP A 1 98 ? -16.445 -11.532 -23.300 1.00 33.69 98 TRP A O 1
ATOM 787 N N . ASN A 1 99 ? -16.852 -9.738 -22.007 1.00 30.48 99 ASN A N 1
ATOM 788 C CA . ASN A 1 99 ? -15.799 -8.871 -22.539 1.00 30.48 99 ASN A CA 1
ATOM 789 C C . ASN A 1 99 ? -14.675 -8.695 -21.503 1.00 30.48 99 ASN A C 1
ATOM 791 O O . ASN A 1 99 ? -14.916 -8.640 -20.297 1.00 30.48 99 ASN A O 1
ATOM 795 N N . ARG A 1 100 ? -13.433 -8.602 -21.999 1.00 37.50 100 ARG A N 1
ATOM 796 C CA . ARG A 1 100 ? -12.131 -8.574 -21.289 1.00 37.50 100 ARG A CA 1
ATOM 797 C C . ARG A 1 100 ? -11.885 -7.371 -20.352 1.00 37.50 100 ARG A C 1
ATOM 799 O O . ARG A 1 100 ? -10.738 -7.039 -20.076 1.00 37.50 100 ARG A O 1
ATOM 806 N N . GLU A 1 101 ? -12.922 -6.722 -19.838 1.00 34.94 101 GLU A N 1
ATOM 807 C CA . GLU A 1 101 ? -12.815 -5.413 -19.175 1.00 34.94 101 GLU A CA 1
ATOM 808 C C . GLU A 1 101 ? -12.974 -5.467 -17.640 1.00 34.94 101 GLU A C 1
ATOM 810 O O . GLU A 1 101 ? -12.704 -4.497 -16.938 1.00 34.94 101 GLU A O 1
ATOM 815 N N . ASN A 1 102 ? -13.316 -6.631 -17.078 1.00 39.38 102 ASN A N 1
ATOM 816 C CA . ASN A 1 102 ? -13.701 -6.753 -15.665 1.00 39.38 102 ASN A CA 1
ATOM 817 C C . ASN A 1 102 ? -12.574 -7.083 -14.672 1.00 39.38 102 ASN A C 1
ATOM 819 O O . ASN A 1 102 ? -12.845 -7.241 -13.485 1.00 39.38 102 ASN A O 1
ATOM 823 N N . HIS A 1 103 ? -11.306 -7.128 -15.088 1.00 44.00 103 HIS A N 1
ATOM 824 C CA . HIS A 1 103 ? -10.204 -7.357 -14.138 1.00 44.00 103 HIS A CA 1
ATOM 825 C C . HIS A 1 103 ? -9.742 -6.079 -13.405 1.00 44.00 103 HIS A C 1
ATOM 827 O O . HIS A 1 103 ? -8.853 -6.140 -12.556 1.00 44.00 103 HIS A O 1
ATOM 833 N N . ARG A 1 104 ? -10.342 -4.925 -13.738 1.00 44.38 104 ARG A N 1
ATOM 834 C CA . ARG A 1 104 ? -9.904 -3.584 -13.317 1.00 44.38 104 ARG A CA 1
ATOM 835 C C . ARG A 1 104 ? -10.677 -2.992 -12.126 1.00 44.38 104 ARG A C 1
ATOM 837 O O . ARG A 1 104 ? -10.318 -1.918 -11.677 1.00 44.38 104 ARG A O 1
ATOM 844 N N . LYS A 1 105 ? -11.696 -3.683 -11.593 1.00 49.84 105 LYS A N 1
ATOM 845 C CA . LYS A 1 105 ? -12.582 -3.190 -10.509 1.00 49.84 105 LYS A CA 1
ATOM 846 C C . LYS A 1 105 ? -12.486 -3.963 -9.175 1.00 49.84 105 LYS A C 1
ATOM 848 O O . LYS A 1 105 ? -13.451 -3.998 -8.422 1.00 49.84 105 LYS A O 1
ATOM 853 N N . ALA A 1 106 ? -11.365 -4.627 -8.872 1.00 56.84 106 ALA A N 1
ATOM 854 C CA . ALA A 1 106 ? -11.338 -5.683 -7.843 1.00 56.84 106 ALA A CA 1
ATOM 855 C C . ALA A 1 106 ? -10.397 -5.467 -6.637 1.00 56.84 106 ALA A C 1
ATOM 857 O O . ALA A 1 106 ? -10.114 -6.427 -5.922 1.00 56.84 106 ALA A O 1
ATOM 858 N N . CYS A 1 107 ? -9.910 -4.249 -6.370 1.00 67.62 107 CYS A N 1
ATOM 859 C CA . CYS A 1 107 ? -9.223 -3.962 -5.101 1.00 67.62 107 CYS A CA 1
ATOM 860 C C . CYS A 1 107 ? -10.224 -3.307 -4.131 1.00 67.62 107 CYS A C 1
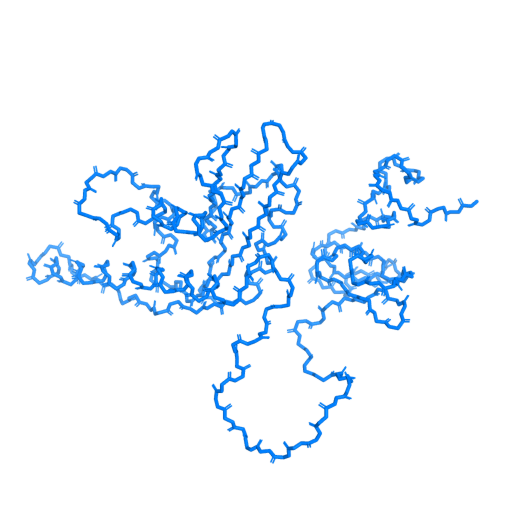ATOM 862 O O . CYS A 1 107 ? -10.584 -2.139 -4.296 1.00 67.62 107 CYS A O 1
ATOM 864 N N . PHE A 1 108 ? -10.721 -4.082 -3.163 1.00 57.72 108 PHE A N 1
ATOM 865 C CA . PHE A 1 108 ? -11.777 -3.667 -2.232 1.00 57.72 108 PHE A CA 1
ATOM 866 C C . PHE A 1 108 ? -11.291 -2.553 -1.288 1.00 57.72 108 PHE A C 1
ATOM 868 O O . PHE A 1 108 ? -10.222 -2.684 -0.704 1.00 57.72 108 PHE A O 1
ATOM 875 N N . GLN A 1 109 ? -12.068 -1.465 -1.176 1.00 58.28 109 GLN A N 1
ATOM 876 C CA . GLN A 1 109 ? -11.957 -0.369 -0.191 1.00 58.28 109 GLN A CA 1
ATOM 877 C C . GLN A 1 109 ? -10.535 -0.052 0.315 1.00 58.28 109 GLN A C 1
ATOM 879 O O . GLN A 1 109 ? -10.215 -0.228 1.492 1.00 58.28 109 GLN A O 1
ATOM 884 N N . THR A 1 110 ? -9.688 0.486 -0.565 1.00 56.78 110 THR A N 1
ATOM 885 C CA . THR A 1 110 ? -8.378 1.025 -0.168 1.00 56.78 110 THR A CA 1
ATOM 886 C C . THR A 1 110 ? -8.376 2.543 -0.299 1.00 56.78 110 THR A C 1
ATOM 888 O O . THR A 1 110 ? -9.229 3.139 -0.955 1.00 56.78 110 THR A O 1
ATOM 891 N N . THR A 1 111 ? -7.444 3.198 0.384 1.00 64.25 111 THR A N 1
ATOM 892 C CA . THR A 1 111 ? -7.295 4.661 0.374 1.00 64.25 111 THR A CA 1
ATOM 893 C C . THR A 1 111 ? -6.823 5.220 -0.974 1.00 64.25 111 THR A C 1
ATOM 895 O O . THR A 1 111 ? -6.772 6.437 -1.152 1.00 64.25 111 THR A O 1
ATOM 898 N N . LEU A 1 112 ? -6.466 4.345 -1.919 1.00 84.62 112 LEU A N 1
ATOM 899 C CA . LEU A 1 112 ? -6.181 4.684 -3.304 1.00 84.62 112 LEU A CA 1
ATOM 900 C C . LEU A 1 112 ? -7.374 4.269 -4.166 1.00 84.62 112 LEU A C 1
ATOM 902 O O . LEU A 1 112 ? -7.773 3.108 -4.166 1.00 84.62 112 LEU A O 1
ATOM 906 N N . ASN A 1 113 ? -7.928 5.210 -4.925 1.00 81.88 113 ASN A N 1
ATOM 907 C CA . ASN A 1 113 ? -8.920 4.895 -5.949 1.00 81.88 113 ASN A CA 1
ATOM 908 C C . ASN A 1 113 ? -8.246 4.279 -7.194 1.00 81.88 113 ASN A C 1
ATOM 910 O O . ASN A 1 113 ? -7.019 4.293 -7.329 1.00 81.88 113 ASN A O 1
ATOM 914 N N . ASP A 1 114 ? -9.048 3.752 -8.121 1.00 82.88 114 ASP A N 1
ATOM 915 C CA . ASP A 1 114 ? -8.537 3.108 -9.340 1.00 82.88 114 ASP A CA 1
ATOM 916 C C . ASP A 1 114 ? -7.671 4.044 -10.194 1.00 82.88 114 ASP A C 1
ATOM 918 O O . ASP A 1 114 ? -6.668 3.607 -10.752 1.00 82.88 114 ASP A O 1
ATOM 922 N N . GLU A 1 115 ? -7.985 5.342 -10.224 1.00 87.12 115 GLU A N 1
ATOM 923 C CA . GLU A 1 115 ? -7.194 6.345 -10.942 1.00 87.12 115 GLU A CA 1
ATOM 924 C C . GLU A 1 115 ? -5.768 6.463 -10.381 1.00 87.12 115 GLU A C 1
ATOM 926 O O . GLU A 1 115 ? -4.791 6.475 -11.132 1.00 87.12 115 GLU A O 1
ATOM 931 N N . LEU A 1 116 ? -5.617 6.481 -9.055 1.00 89.44 116 LEU A N 1
ATOM 932 C CA . LEU A 1 116 ? -4.310 6.528 -8.402 1.00 89.44 116 LEU A CA 1
ATOM 933 C C . LEU A 1 116 ? -3.540 5.210 -8.558 1.00 89.44 116 LEU A C 1
ATOM 935 O O . LEU A 1 116 ? -2.313 5.232 -8.692 1.00 89.44 116 LEU A O 1
ATOM 939 N N . ARG A 1 117 ? -4.234 4.066 -8.577 1.00 90.25 117 ARG A N 1
ATOM 940 C CA . ARG A 1 117 ? -3.625 2.755 -8.863 1.00 90.25 117 ARG A CA 1
ATOM 941 C C . ARG A 1 117 ? -3.104 2.691 -10.298 1.00 90.25 117 ARG A C 1
ATOM 943 O O . ARG A 1 117 ? -1.955 2.303 -10.518 1.00 90.25 117 ARG A O 1
ATOM 950 N N . ASP A 1 118 ? -3.903 3.144 -11.259 1.00 89.50 118 ASP A N 1
ATOM 951 C CA . ASP A 1 118 ? -3.508 3.269 -12.662 1.00 89.50 118 ASP A CA 1
ATOM 952 C C . ASP A 1 118 ? -2.324 4.233 -12.821 1.00 89.50 118 ASP A C 1
ATOM 954 O O . ASP A 1 118 ? -1.364 3.933 -13.538 1.00 89.50 118 ASP A O 1
ATOM 958 N N . LEU A 1 119 ? -2.341 5.367 -12.112 1.00 89.94 119 LEU A N 1
ATOM 959 C CA . LEU A 1 119 ? -1.241 6.328 -12.106 1.00 89.94 119 LEU A CA 1
ATOM 960 C C . LEU A 1 119 ? 0.053 5.702 -11.569 1.00 89.94 119 LEU A C 1
ATOM 962 O O . LEU A 1 119 ? 1.115 5.897 -12.163 1.00 89.94 119 LEU A O 1
ATOM 966 N N . LEU A 1 120 ? -0.020 4.921 -10.487 1.00 92.94 120 LEU A N 1
ATOM 967 C CA . LEU A 1 120 ? 1.124 4.180 -9.954 1.00 92.94 120 LEU A CA 1
ATOM 968 C C . LEU A 1 120 ? 1.697 3.230 -11.007 1.00 92.94 120 LEU A C 1
ATOM 970 O O . LEU A 1 120 ? 2.883 3.340 -11.322 1.00 92.94 120 LEU A O 1
ATOM 974 N N . VAL A 1 121 ? 0.880 2.353 -11.597 1.00 92.62 121 VAL A N 1
ATOM 975 C CA . VAL A 1 121 ? 1.333 1.420 -12.647 1.00 92.62 121 VAL A CA 1
ATOM 976 C C . VAL A 1 121 ? 1.973 2.172 -13.809 1.00 92.62 121 VAL A C 1
ATOM 978 O O . VAL A 1 121 ? 3.081 1.835 -14.235 1.00 92.62 121 VAL A O 1
ATOM 981 N N . LYS A 1 122 ? 1.314 3.234 -14.283 1.00 89.81 122 LYS A N 1
ATOM 982 C CA . LYS A 1 122 ? 1.783 4.055 -15.400 1.00 89.81 122 LYS A CA 1
ATOM 983 C C . LYS A 1 122 ? 3.166 4.644 -15.128 1.00 89.81 122 LYS A C 1
ATOM 985 O O . LYS A 1 122 ? 4.075 4.439 -15.929 1.00 89.81 122 LYS A O 1
ATOM 990 N N . ILE A 1 123 ? 3.362 5.327 -13.995 1.00 88.62 123 ILE A N 1
ATOM 991 C CA . ILE A 1 123 ? 4.647 5.982 -13.698 1.00 88.62 123 ILE A CA 1
ATOM 992 C C . ILE A 1 123 ? 5.768 4.940 -13.517 1.00 88.62 123 ILE A C 1
ATOM 994 O O . ILE A 1 123 ? 6.888 5.159 -13.988 1.00 88.62 123 ILE A O 1
ATOM 998 N N . HIS A 1 124 ? 5.486 3.789 -12.895 1.00 91.75 124 HIS A N 1
ATOM 999 C CA . HIS A 1 124 ? 6.473 2.713 -12.744 1.00 91.75 124 HIS A CA 1
ATOM 1000 C C . HIS A 1 124 ? 6.903 2.136 -14.096 1.00 91.75 124 HIS A C 1
ATOM 1002 O O . HIS A 1 124 ? 8.101 2.009 -14.369 1.00 91.75 124 HIS A O 1
ATOM 1008 N N . ASN A 1 125 ? 5.940 1.829 -14.966 1.00 90.75 125 ASN A N 1
ATOM 1009 C CA . ASN A 1 125 ? 6.213 1.267 -16.286 1.00 90.75 125 ASN A CA 1
ATOM 1010 C C . ASN A 1 125 ? 6.892 2.276 -17.222 1.00 90.75 125 ASN A C 1
ATOM 1012 O O . ASN A 1 125 ? 7.782 1.892 -17.985 1.00 90.75 125 ASN A O 1
ATOM 1016 N N . ASP A 1 126 ? 6.577 3.569 -17.113 1.00 87.69 126 ASP A N 1
ATOM 1017 C CA . ASP A 1 126 ? 7.319 4.633 -17.797 1.00 87.69 126 ASP A CA 1
ATOM 1018 C C . ASP A 1 126 ? 8.785 4.677 -17.344 1.00 87.69 126 ASP A C 1
ATOM 1020 O O . ASP A 1 126 ? 9.697 4.795 -18.171 1.00 87.69 126 ASP A O 1
ATOM 1024 N N . GLY A 1 127 ? 9.025 4.531 -16.037 1.00 84.38 127 GLY A N 1
ATOM 1025 C CA . GLY A 1 127 ? 10.364 4.421 -15.467 1.00 84.38 127 GLY A CA 1
ATOM 1026 C C . GLY A 1 127 ? 11.130 3.211 -16.008 1.00 84.38 127 GLY A C 1
ATOM 1027 O O . GLY A 1 127 ? 12.238 3.367 -16.524 1.00 84.38 127 GLY A O 1
ATOM 1028 N N . ARG A 1 128 ? 10.517 2.021 -15.982 1.00 87.69 128 ARG A N 1
ATOM 1029 C CA . ARG A 1 128 ? 11.101 0.777 -16.521 1.00 87.69 128 ARG A CA 1
ATOM 1030 C C . ARG A 1 128 ? 11.410 0.891 -18.012 1.00 87.69 128 ARG A C 1
ATOM 1032 O O . ARG A 1 128 ? 12.512 0.542 -18.429 1.00 87.69 128 ARG A O 1
ATOM 1039 N N . ARG A 1 129 ? 10.506 1.460 -18.815 1.00 86.56 129 ARG A N 1
ATOM 1040 C CA . ARG A 1 129 ? 10.711 1.674 -20.260 1.00 86.56 129 ARG A CA 1
ATOM 1041 C C . ARG A 1 129 ? 11.898 2.595 -20.539 1.00 86.56 129 ARG A C 1
ATOM 1043 O O . ARG A 1 129 ? 12.703 2.312 -21.427 1.00 86.56 129 ARG A O 1
ATOM 1050 N N . LYS A 1 130 ? 12.033 3.693 -19.787 1.00 83.50 130 LYS A N 1
ATOM 1051 C CA . LYS A 1 130 ? 13.175 4.615 -19.911 1.00 83.50 130 LYS A CA 1
ATOM 1052 C C . LYS A 1 130 ? 14.487 3.945 -19.506 1.00 83.50 130 LYS A C 1
ATOM 1054 O O . LYS A 1 130 ? 15.478 4.103 -20.221 1.00 83.50 130 LYS A O 1
ATOM 1059 N N . THR A 1 131 ? 14.493 3.176 -18.419 1.00 81.00 131 THR A N 1
ATOM 1060 C CA . THR A 1 131 ? 15.664 2.403 -17.979 1.00 81.00 131 THR A CA 1
ATOM 1061 C C . THR A 1 131 ? 16.070 1.369 -19.027 1.00 81.00 131 THR A C 1
ATOM 1063 O O . THR A 1 131 ? 17.221 1.378 -19.454 1.00 81.00 131 THR A O 1
ATOM 1066 N N . ALA A 1 132 ? 15.127 0.566 -19.532 1.00 82.31 132 ALA A N 1
ATOM 1067 C CA . ALA A 1 132 ? 15.383 -0.422 -20.579 1.00 82.31 132 ALA A CA 1
ATOM 1068 C C . ALA A 1 132 ? 16.009 0.220 -21.826 1.00 82.31 132 ALA A C 1
ATOM 1070 O O . ALA A 1 132 ? 17.051 -0.233 -22.292 1.00 82.31 132 ALA A O 1
ATOM 1071 N N . ARG A 1 133 ? 15.450 1.337 -22.319 1.00 81.25 133 ARG A N 1
ATOM 1072 C CA . ARG A 1 133 ? 16.021 2.079 -23.460 1.00 81.25 133 ARG A CA 1
ATOM 1073 C C . ARG A 1 133 ? 17.465 2.514 -23.204 1.00 81.25 133 ARG A C 1
ATOM 1075 O O . ARG A 1 133 ? 18.315 2.324 -24.064 1.00 81.25 133 ARG A O 1
ATOM 1082 N N . ARG A 1 134 ? 17.767 3.069 -22.023 1.00 76.88 134 ARG A N 1
ATOM 1083 C CA . ARG A 1 134 ? 19.144 3.461 -21.660 1.00 76.88 134 ARG A CA 1
ATOM 1084 C C . ARG A 1 134 ? 20.090 2.260 -21.623 1.00 76.88 134 ARG A C 1
ATOM 1086 O O . ARG A 1 134 ? 21.230 2.393 -22.057 1.00 76.88 134 ARG A O 1
ATOM 1093 N N . MET A 1 135 ? 19.622 1.113 -21.131 1.00 72.75 135 MET A N 1
ATOM 1094 C CA . MET A 1 135 ? 20.404 -0.124 -21.105 1.00 72.75 135 MET A CA 1
ATOM 1095 C C . MET A 1 135 ? 20.675 -0.653 -22.517 1.00 72.75 135 MET A C 1
ATOM 1097 O O . MET A 1 135 ? 21.816 -1.008 -22.792 1.00 72.75 135 MET A O 1
ATOM 1101 N N . HIS A 1 136 ? 19.689 -0.616 -23.421 1.00 69.88 136 HIS A N 1
ATOM 1102 C CA . HIS A 1 136 ? 19.886 -0.933 -24.842 1.00 69.88 136 HIS A CA 1
ATOM 1103 C C . HIS A 1 136 ? 20.943 -0.018 -25.483 1.00 69.88 136 HIS A C 1
ATOM 1105 O O . HIS A 1 136 ? 21.946 -0.510 -25.983 1.00 69.88 136 HIS A O 1
ATOM 1111 N N . PHE A 1 137 ? 20.825 1.308 -25.334 1.00 67.44 137 PHE A N 1
ATOM 1112 C CA . PHE A 1 137 ? 21.827 2.255 -25.858 1.00 67.44 137 PHE A CA 1
ATOM 1113 C C . PHE A 1 137 ? 23.238 2.093 -25.257 1.00 67.44 137 PHE A C 1
ATOM 1115 O O . PHE A 1 137 ? 24.222 2.566 -25.834 1.00 67.44 137 PHE A O 1
ATOM 1122 N N . ALA A 1 138 ? 23.358 1.526 -24.054 1.00 62.97 138 ALA A N 1
ATOM 1123 C CA . ALA A 1 138 ? 24.646 1.215 -23.435 1.00 62.97 138 ALA A CA 1
ATOM 1124 C C . ALA A 1 138 ? 25.217 -0.118 -23.947 1.00 62.97 138 ALA A C 1
ATOM 1126 O O . ALA A 1 138 ? 26.432 -0.228 -24.119 1.00 62.97 138 ALA A O 1
ATOM 1127 N N . ALA A 1 139 ? 24.349 -1.099 -24.210 1.00 60.28 139 ALA A N 1
ATOM 1128 C CA . ALA A 1 139 ? 24.704 -2.375 -24.820 1.00 60.28 139 ALA A CA 1
ATOM 1129 C C . ALA A 1 139 ? 25.202 -2.194 -26.261 1.00 60.28 139 ALA A C 1
ATOM 1131 O O . ALA A 1 139 ? 26.279 -2.691 -26.582 1.00 60.28 139 ALA A O 1
ATOM 1132 N N . ASP A 1 140 ? 24.511 -1.381 -27.069 1.00 61.56 140 ASP A N 1
ATOM 1133 C CA . ASP A 1 140 ? 24.902 -1.063 -28.454 1.00 61.56 140 ASP A CA 1
ATOM 1134 C C . ASP A 1 140 ? 26.279 -0.387 -28.534 1.00 61.56 140 ASP A C 1
ATOM 1136 O O . ASP A 1 140 ? 27.022 -0.561 -29.494 1.00 61.56 140 ASP A O 1
ATOM 1140 N N . ARG A 1 141 ? 26.667 0.353 -27.486 1.00 65.25 141 ARG A N 1
ATOM 1141 C CA . ARG A 1 141 ? 27.996 0.977 -27.359 1.00 65.25 141 ARG A CA 1
ATOM 1142 C C . ARG A 1 141 ? 29.059 0.047 -26.766 1.00 65.25 141 ARG A C 1
ATOM 1144 O O . ARG A 1 141 ? 30.091 0.523 -26.298 1.00 65.25 141 ARG A O 1
ATOM 1151 N N . GLY A 1 142 ? 28.797 -1.259 -26.722 1.00 60.41 142 GLY A N 1
ATOM 1152 C CA . GLY A 1 142 ? 29.730 -2.280 -26.241 1.00 60.41 142 GLY A CA 1
ATOM 1153 C C . GLY A 1 142 ? 29.992 -2.253 -24.732 1.00 60.41 142 GLY A C 1
ATOM 1154 O O . GLY A 1 142 ? 30.862 -2.977 -24.256 1.00 60.41 142 GLY A O 1
ATOM 1155 N N . LYS A 1 143 ? 29.254 -1.439 -23.960 1.00 60.81 143 LYS A N 1
ATOM 1156 C CA . LYS A 1 143 ? 29.492 -1.251 -22.518 1.00 60.81 143 LYS A CA 1
ATOM 1157 C C . LYS A 1 143 ? 28.706 -2.215 -21.630 1.00 60.81 143 LYS A C 1
ATOM 1159 O O . LYS A 1 143 ? 28.982 -2.271 -20.437 1.00 60.81 143 LYS A O 1
ATOM 1164 N N . ASN A 1 144 ? 27.721 -2.950 -22.158 1.00 51.94 144 ASN A N 1
ATOM 1165 C CA . ASN A 1 144 ? 26.892 -3.835 -21.334 1.00 51.94 144 ASN A CA 1
ATOM 1166 C C . ASN A 1 144 ? 26.393 -5.065 -22.112 1.00 51.94 144 ASN A C 1
ATOM 1168 O O . ASN A 1 144 ? 25.519 -4.943 -22.964 1.00 51.94 144 ASN A O 1
ATOM 1172 N N . LYS A 1 145 ? 26.943 -6.256 -21.836 1.00 50.78 145 LYS A N 1
ATOM 1173 C CA . LYS A 1 145 ? 26.691 -7.465 -22.646 1.00 50.78 145 LYS A CA 1
ATOM 1174 C C . LYS A 1 145 ? 25.363 -8.189 -22.365 1.00 50.78 145 LYS A C 1
ATOM 1176 O O . LYS A 1 145 ? 25.033 -9.094 -23.118 1.00 50.78 145 LYS A O 1
ATOM 1181 N N . THR A 1 146 ? 24.573 -7.824 -21.351 1.00 51.41 146 THR A N 1
ATOM 1182 C CA . THR A 1 146 ? 23.292 -8.512 -21.059 1.00 51.41 146 THR A CA 1
ATOM 1183 C C . THR A 1 146 ? 22.283 -7.609 -20.337 1.00 51.41 146 THR A C 1
ATOM 1185 O O . THR A 1 146 ? 22.043 -7.723 -19.134 1.00 51.41 146 THR A O 1
ATOM 1188 N N . ALA A 1 147 ? 21.626 -6.703 -21.064 1.00 54.78 147 ALA A N 1
ATOM 1189 C CA . ALA A 1 147 ? 20.442 -6.034 -20.526 1.00 54.78 147 ALA A CA 1
ATOM 1190 C C . ALA A 1 147 ? 19.265 -7.028 -20.497 1.00 54.78 147 ALA A C 1
ATOM 1192 O O . ALA A 1 147 ? 18.702 -7.365 -21.536 1.00 54.78 147 ALA A O 1
ATOM 1193 N N . LYS A 1 148 ? 18.905 -7.532 -19.310 1.00 64.62 148 LYS A N 1
ATOM 1194 C CA . LYS A 1 148 ? 17.725 -8.394 -19.138 1.00 64.62 148 LYS A CA 1
ATOM 1195 C C . LYS A 1 148 ? 16.447 -7.610 -19.456 1.00 64.62 148 LYS A C 1
ATOM 1197 O O . LYS A 1 148 ? 16.318 -6.456 -19.049 1.00 64.62 148 LYS A O 1
ATOM 1202 N N . ALA A 1 149 ? 15.498 -8.247 -20.143 1.00 77.25 149 ALA A N 1
ATOM 1203 C CA . ALA A 1 149 ? 14.210 -7.641 -20.470 1.00 77.25 149 ALA A CA 1
ATOM 1204 C C . ALA A 1 149 ? 13.448 -7.236 -19.194 1.00 77.25 149 ALA A C 1
ATOM 1206 O O . ALA A 1 149 ? 13.323 -8.028 -18.258 1.00 77.25 149 ALA A O 1
ATOM 1207 N N . LEU A 1 150 ? 12.943 -5.999 -19.159 1.00 82.56 150 LEU A N 1
ATOM 1208 C CA . LEU A 1 150 ? 12.078 -5.507 -18.087 1.00 82.56 150 LEU A CA 1
ATOM 1209 C C . LEU A 1 150 ? 10.615 -5.717 -18.480 1.00 82.56 150 LEU A C 1
ATOM 1211 O O . LEU A 1 150 ? 10.125 -5.064 -19.399 1.00 82.56 150 LEU A O 1
ATOM 1215 N N . TYR A 1 151 ? 9.918 -6.601 -17.767 1.00 87.00 151 TYR A N 1
ATOM 1216 C CA . TYR A 1 151 ? 8.489 -6.847 -17.982 1.00 87.00 151 TYR A CA 1
ATOM 1217 C C . TYR A 1 151 ? 7.622 -5.680 -17.505 1.00 87.00 151 TYR A C 1
ATOM 1219 O O . TYR A 1 151 ? 8.002 -4.940 -16.596 1.00 87.00 151 TYR A O 1
ATOM 1227 N N . GLU A 1 152 ? 6.452 -5.520 -18.111 1.00 88.25 152 GLU A N 1
ATOM 1228 C CA . GLU A 1 152 ? 5.444 -4.564 -17.657 1.00 88.25 152 GLU A CA 1
ATOM 1229 C C . GLU A 1 152 ? 4.864 -5.003 -16.308 1.00 88.25 152 GLU A C 1
ATOM 1231 O O . GLU A 1 152 ? 4.460 -6.155 -16.147 1.00 88.25 152 GLU A O 1
ATOM 1236 N N . LEU A 1 153 ? 4.826 -4.088 -15.339 1.00 92.06 153 LEU A N 1
ATOM 1237 C CA . LEU A 1 153 ? 4.215 -4.347 -14.043 1.00 92.06 153 LEU A CA 1
ATOM 1238 C C . LEU A 1 153 ? 2.695 -4.253 -14.133 1.00 92.06 153 LEU A C 1
ATOM 1240 O O . LEU A 1 153 ? 2.164 -3.331 -14.754 1.00 92.06 153 LEU A O 1
ATOM 1244 N N . LYS A 1 154 ? 2.007 -5.159 -13.439 1.00 90.44 154 LYS A N 1
ATOM 1245 C CA . LYS A 1 154 ? 0.552 -5.135 -13.248 1.00 90.44 154 LYS A CA 1
ATOM 1246 C C . LYS A 1 154 ? 0.196 -4.782 -11.807 1.00 90.44 154 LYS A C 1
ATOM 1248 O O . LYS A 1 154 ? 0.928 -5.133 -10.882 1.00 90.44 154 LYS A O 1
ATOM 1253 N N . TYR A 1 155 ? -0.939 -4.118 -11.607 1.00 89.69 155 TYR A N 1
ATOM 1254 C CA . TYR A 1 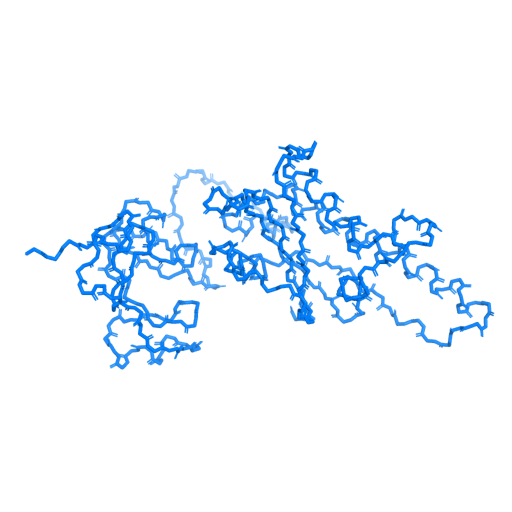155 ? -1.444 -3.892 -10.255 1.00 89.69 155 TYR A CA 1
ATOM 1255 C C . TYR A 1 155 ? -1.970 -5.203 -9.658 1.00 89.69 155 TYR A C 1
ATOM 1257 O O . TYR A 1 155 ? -2.671 -5.954 -10.337 1.00 89.69 155 TYR A O 1
ATOM 1265 N N . ASN A 1 156 ? -1.642 -5.480 -8.399 1.00 88.31 156 ASN A N 1
ATOM 1266 C CA . ASN A 1 156 ? -2.055 -6.686 -7.690 1.00 88.31 156 ASN A CA 1
ATOM 1267 C C . ASN A 1 156 ? -2.707 -6.314 -6.355 1.00 88.31 156 ASN A C 1
ATOM 1269 O O . ASN A 1 156 ? -2.041 -5.858 -5.426 1.00 88.31 156 ASN A O 1
ATOM 1273 N N . CYS A 1 157 ? -4.012 -6.571 -6.243 1.00 83.88 157 CYS A N 1
ATOM 1274 C CA . CYS A 1 157 ? -4.787 -6.244 -5.047 1.00 83.88 157 CYS A CA 1
ATOM 1275 C C . CYS A 1 157 ? -4.304 -6.980 -3.788 1.00 83.88 157 CYS A C 1
ATOM 1277 O O . CYS A 1 157 ? -4.458 -6.463 -2.687 1.00 83.88 157 CYS A O 1
ATOM 1279 N N . LYS A 1 158 ? -3.668 -8.155 -3.912 1.00 82.00 158 LYS A N 1
ATOM 1280 C CA . LYS A 1 158 ? -3.084 -8.853 -2.752 1.00 82.00 158 LYS A CA 1
ATOM 1281 C C . LYS A 1 158 ? -1.906 -8.068 -2.163 1.00 82.00 158 LYS A C 1
ATOM 1283 O O . LYS A 1 158 ? -1.749 -8.021 -0.947 1.00 82.00 158 LYS A O 1
ATOM 1288 N N . LEU A 1 159 ? -1.112 -7.417 -3.018 1.00 86.50 159 LEU A N 1
ATOM 1289 C CA . LEU A 1 159 ? -0.003 -6.549 -2.606 1.00 86.50 159 LEU A CA 1
ATOM 1290 C C . LEU A 1 159 ? -0.485 -5.179 -2.099 1.00 86.50 159 LEU A C 1
ATOM 1292 O O . LEU A 1 159 ? 0.141 -4.612 -1.206 1.00 86.50 159 LEU A O 1
ATOM 1296 N N . ASP A 1 160 ? -1.599 -4.662 -2.631 1.00 86.06 160 ASP A N 1
ATOM 1297 C CA . ASP A 1 160 ? -2.294 -3.475 -2.095 1.00 86.06 160 ASP A CA 1
ATOM 1298 C C . ASP A 1 160 ? -2.686 -3.743 -0.635 1.00 86.06 160 ASP A C 1
ATOM 1300 O O . ASP A 1 160 ? -2.219 -3.066 0.279 1.00 86.06 160 ASP A O 1
ATOM 1304 N N . MET A 1 161 ? -3.374 -4.860 -0.387 1.00 78.00 161 MET A N 1
ATOM 1305 C CA . MET A 1 161 ? -3.747 -5.285 0.962 1.00 78.00 161 MET A CA 1
ATOM 1306 C C . MET A 1 161 ? -2.536 -5.485 1.883 1.00 78.00 161 MET A C 1
ATOM 1308 O O . MET A 1 161 ? -2.530 -4.984 3.006 1.00 78.00 161 MET A O 1
ATOM 1312 N N . ALA A 1 162 ? -1.476 -6.154 1.420 1.00 83.06 162 ALA A N 1
ATOM 1313 C CA . ALA A 1 162 ? -0.239 -6.286 2.198 1.00 83.06 162 ALA A CA 1
ATOM 1314 C C . ALA A 1 162 ? 0.365 -4.917 2.563 1.00 83.06 162 ALA A C 1
ATOM 1316 O O . ALA A 1 162 ? 0.894 -4.728 3.665 1.00 83.06 162 ALA A O 1
ATOM 1317 N N . SER A 1 163 ? 0.239 -3.939 1.663 1.00 87.44 163 SER A N 1
ATOM 1318 C CA . SER A 1 163 ? 0.671 -2.568 1.913 1.00 87.44 163 SER A CA 1
ATOM 1319 C C . SER A 1 163 ? -0.175 -1.882 2.980 1.00 87.44 163 SER A C 1
ATOM 1321 O O . SER A 1 163 ? 0.392 -1.207 3.835 1.00 87.44 163 SER A O 1
ATOM 1323 N N . ILE A 1 164 ? -1.497 -2.096 2.983 1.00 82.31 164 ILE A N 1
ATOM 1324 C CA . ILE A 1 164 ? -2.411 -1.567 4.009 1.00 82.31 164 ILE A CA 1
ATOM 1325 C C . ILE A 1 164 ? -2.000 -2.058 5.399 1.00 82.31 164 ILE A C 1
ATOM 1327 O O . ILE A 1 164 ? -1.897 -1.248 6.319 1.00 82.31 164 ILE A O 1
ATOM 1331 N N . VAL A 1 165 ? -1.711 -3.357 5.543 1.00 78.50 165 VAL A N 1
ATOM 1332 C CA . VAL A 1 165 ? -1.236 -3.940 6.817 1.00 78.50 165 VAL A CA 1
ATOM 1333 C C . VAL A 1 165 ? 0.056 -3.286 7.261 1.00 78.50 165 VAL A C 1
ATOM 1335 O O . VAL A 1 165 ? 0.201 -2.903 8.414 1.00 78.50 165 VAL A O 1
ATOM 1338 N N . SER A 1 166 ? 0.991 -3.129 6.327 1.00 83.31 166 SER A N 1
ATOM 1339 C CA . SER A 1 166 ? 2.334 -2.635 6.629 1.00 83.31 166 SER A CA 1
ATOM 1340 C C . SER A 1 166 ? 2.338 -1.185 7.129 1.00 83.31 166 SER A C 1
ATOM 1342 O O . SER A 1 166 ? 3.327 -0.742 7.707 1.00 83.31 166 SER A O 1
ATOM 1344 N N . ILE A 1 167 ? 1.257 -0.432 6.897 1.00 83.75 167 ILE A N 1
ATOM 1345 C CA . ILE A 1 167 ? 1.126 0.965 7.328 1.00 83.75 167 ILE A CA 1
ATOM 1346 C C . ILE A 1 167 ? -0.016 1.190 8.321 1.00 83.75 167 ILE A C 1
ATOM 1348 O O . ILE A 1 167 ? -0.270 2.341 8.672 1.00 83.75 167 ILE A O 1
ATOM 1352 N N . SER A 1 168 ? -0.715 0.146 8.783 1.00 81.56 168 SER A N 1
ATOM 1353 C CA . SER A 1 168 ? -1.935 0.308 9.587 1.00 81.56 168 SER A CA 1
ATOM 1354 C C . SER A 1 168 ? -1.684 0.991 10.934 1.00 81.56 168 SER A C 1
ATOM 1356 O O . SER A 1 168 ? -2.526 1.769 11.383 1.00 81.56 168 SER A O 1
ATOM 1358 N N . ASP A 1 169 ? -0.530 0.736 11.557 1.00 77.75 169 ASP A N 1
ATOM 1359 C CA . ASP A 1 169 ? -0.171 1.272 12.876 1.00 77.75 169 ASP A CA 1
ATOM 1360 C C . ASP A 1 169 ? 0.539 2.635 12.832 1.00 77.75 169 ASP A C 1
ATOM 1362 O O . ASP A 1 169 ? 0.655 3.288 13.863 1.00 77.75 169 ASP A O 1
ATOM 1366 N N . CYS A 1 170 ? 0.988 3.090 11.654 1.00 80.94 170 CYS A N 1
ATOM 1367 C CA . CYS A 1 170 ? 1.767 4.319 11.453 1.00 80.94 170 CYS A CA 1
ATOM 1368 C C . CYS A 1 170 ? 3.118 4.428 12.205 1.00 80.94 170 CYS A C 1
ATOM 1370 O O . CYS A 1 170 ? 3.817 5.441 12.040 1.00 80.94 170 CYS A O 1
ATOM 1372 N N . LEU A 1 171 ? 3.513 3.425 12.994 1.00 74.06 171 LEU A N 1
ATOM 1373 C CA . LEU A 1 171 ? 4.645 3.474 13.926 1.00 74.06 171 LEU A CA 1
ATOM 1374 C C . LEU A 1 171 ? 5.817 2.609 13.451 1.00 74.06 171 LEU A C 1
ATOM 1376 O O . LEU A 1 171 ? 6.946 3.094 13.453 1.00 74.06 171 LEU A O 1
ATOM 1380 N N . ASN A 1 172 ? 5.555 1.397 12.950 1.00 70.12 172 ASN A N 1
ATOM 1381 C CA . ASN A 1 172 ? 6.582 0.450 12.498 1.00 70.12 172 ASN A CA 1
ATOM 1382 C C . ASN A 1 172 ? 6.510 0.220 10.988 1.00 70.12 172 ASN A C 1
ATOM 1384 O O . ASN A 1 172 ? 6.373 -0.899 10.495 1.00 70.12 172 ASN A O 1
ATOM 1388 N N . ILE A 1 173 ? 6.618 1.312 10.233 1.00 71.94 173 ILE A N 1
ATOM 1389 C CA . ILE A 1 173 ? 6.588 1.245 8.774 1.00 71.94 173 ILE A CA 1
ATOM 1390 C C . ILE A 1 173 ? 7.901 0.612 8.315 1.00 71.94 173 ILE A C 1
ATOM 1392 O O . ILE A 1 173 ? 8.958 1.232 8.423 1.00 71.94 173 ILE A O 1
ATOM 1396 N N . SER A 1 174 ? 7.833 -0.621 7.813 1.00 62.19 174 SER A N 1
ATOM 1397 C CA . SER A 1 174 ? 8.989 -1.372 7.324 1.00 62.19 174 SER A CA 1
ATOM 1398 C C . SER A 1 174 ? 9.570 -0.715 6.071 1.00 62.19 174 SER A C 1
ATOM 1400 O O . SER A 1 174 ? 9.237 -1.078 4.942 1.00 62.19 174 SER A O 1
ATOM 1402 N N . SER A 1 175 ? 10.424 0.281 6.263 1.00 60.06 175 SER A N 1
ATOM 1403 C CA . SER A 1 175 ? 11.280 0.831 5.227 1.00 60.06 175 SER A CA 1
ATOM 1404 C C . SER A 1 175 ? 12.499 -0.082 5.091 1.00 60.06 175 SER A C 1
ATOM 1406 O O . SER A 1 175 ? 13.093 -0.478 6.088 1.00 60.06 175 SER A O 1
ATOM 1408 N N . ILE A 1 176 ? 12.898 -0.402 3.856 1.00 58.47 176 ILE A N 1
ATOM 1409 C CA . ILE A 1 176 ? 14.182 -1.064 3.551 1.00 58.47 176 ILE A CA 1
ATOM 1410 C C . ILE A 1 176 ? 14.163 -2.594 3.758 1.00 58.47 176 ILE A C 1
ATOM 1412 O O . ILE A 1 176 ? 15.020 -3.184 4.414 1.00 58.47 176 ILE A O 1
ATOM 1416 N N . LYS A 1 177 ? 13.193 -3.278 3.145 1.00 71.06 177 LYS A N 1
ATOM 1417 C CA . LYS A 1 177 ? 13.342 -4.701 2.796 1.00 71.06 177 LYS A CA 1
ATOM 1418 C C . LYS A 1 177 ? 13.228 -4.850 1.277 1.00 71.06 177 LYS A C 1
ATOM 1420 O O . LYS A 1 177 ? 12.488 -4.079 0.658 1.00 71.06 177 LYS A O 1
ATOM 1425 N N . PRO A 1 178 ? 13.931 -5.818 0.660 1.00 74.75 178 PRO A N 1
ATOM 1426 C CA . PRO A 1 178 ? 13.710 -6.147 -0.743 1.00 74.75 178 PRO A CA 1
ATOM 1427 C C . PRO A 1 178 ? 12.217 -6.350 -1.017 1.00 74.75 178 PRO A C 1
ATOM 1429 O O . PRO A 1 178 ? 11.536 -7.036 -0.256 1.00 74.75 178 PRO A O 1
ATOM 1432 N N . GLY A 1 179 ? 11.712 -5.726 -2.079 1.00 87.19 179 GLY A N 1
ATOM 1433 C CA . GLY A 1 179 ? 10.299 -5.796 -2.446 1.00 87.19 179 GLY A CA 1
ATOM 1434 C C . GLY A 1 179 ? 9.378 -4.790 -1.748 1.00 87.19 179 GLY A C 1
ATOM 1435 O O . GLY A 1 179 ? 8.174 -4.873 -1.962 1.00 87.19 179 GLY A O 1
ATOM 1436 N N . VAL A 1 180 ? 9.891 -3.827 -0.969 1.00 91.25 180 VAL A N 1
ATOM 1437 C CA . VAL A 1 180 ? 9.075 -2.770 -0.339 1.00 91.25 180 VAL A CA 1
ATOM 1438 C C . VAL A 1 180 ? 9.669 -1.384 -0.574 1.00 91.25 180 VAL A C 1
ATOM 1440 O O . VAL A 1 180 ? 10.838 -1.151 -0.269 1.00 91.25 180 VAL A O 1
ATOM 1443 N N . ASN A 1 181 ? 8.844 -0.441 -1.036 1.00 92.56 181 ASN A N 1
ATOM 1444 C CA . ASN A 1 181 ? 9.181 0.984 -1.062 1.00 92.56 181 ASN A CA 1
ATOM 1445 C C . ASN A 1 181 ? 8.260 1.771 -0.136 1.00 92.56 181 ASN A C 1
ATOM 1447 O O . ASN A 1 181 ? 7.056 1.526 -0.097 1.00 92.56 181 ASN A O 1
ATOM 1451 N N . VAL A 1 182 ? 8.823 2.762 0.554 1.00 91.50 182 VAL A N 1
ATOM 1452 C CA . VAL A 1 182 ? 8.100 3.638 1.482 1.00 91.50 182 VAL A CA 1
ATOM 1453 C C . VAL A 1 182 ? 8.404 5.090 1.149 1.00 91.50 182 VAL A C 1
ATOM 1455 O O . VAL A 1 182 ? 9.541 5.446 0.844 1.00 91.50 182 VAL A O 1
ATOM 1458 N N . PHE A 1 183 ? 7.381 5.934 1.203 1.00 91.38 183 PHE A N 1
ATOM 1459 C CA . PHE A 1 183 ? 7.497 7.376 1.074 1.00 91.38 183 PHE A CA 1
ATOM 1460 C C . PHE A 1 183 ? 6.683 8.042 2.175 1.00 91.38 183 PHE A C 1
ATOM 1462 O O . PHE A 1 183 ? 5.532 7.675 2.416 1.00 91.38 183 PHE A O 1
ATOM 1469 N N . GLN A 1 184 ? 7.295 9.005 2.856 1.00 91.00 184 GLN A N 1
ATOM 1470 C CA . GLN A 1 184 ? 6.686 9.715 3.972 1.00 91.00 184 GLN A CA 1
ATOM 1471 C C . GLN A 1 184 ? 6.774 11.218 3.733 1.00 91.00 184 GLN A C 1
ATOM 1473 O O . GLN A 1 184 ? 7.816 11.725 3.322 1.00 91.00 184 GLN A O 1
ATOM 1478 N N . VAL A 1 185 ? 5.686 11.925 4.021 1.00 89.00 185 VAL A N 1
ATOM 1479 C CA . VAL A 1 185 ? 5.644 13.389 4.030 1.00 89.00 185 VAL A CA 1
ATOM 1480 C C . VAL A 1 185 ? 5.284 13.829 5.437 1.00 89.00 185 VAL A C 1
ATOM 1482 O O . VAL A 1 185 ? 4.177 13.559 5.896 1.00 89.00 185 VAL A O 1
ATOM 1485 N N . ILE A 1 186 ? 6.224 14.482 6.114 1.00 90.06 186 ILE A N 1
ATOM 1486 C CA . ILE A 1 186 ? 6.015 15.065 7.442 1.00 90.06 186 ILE A CA 1
ATOM 1487 C C . ILE A 1 186 ? 5.325 16.420 7.276 1.00 90.06 186 ILE A C 1
ATOM 1489 O O . ILE A 1 186 ? 5.722 17.207 6.417 1.00 90.06 186 ILE A O 1
ATOM 1493 N N . MET A 1 187 ? 4.300 16.685 8.085 1.00 84.69 187 MET A N 1
ATOM 1494 C CA . MET A 1 187 ? 3.600 17.969 8.082 1.00 84.69 187 MET A CA 1
ATOM 1495 C C . MET A 1 187 ? 4.273 18.984 9.023 1.00 84.69 187 MET A C 1
ATOM 1497 O O . MET A 1 187 ? 4.773 18.583 10.076 1.00 84.69 187 MET A O 1
ATOM 1501 N N . PRO A 1 188 ? 4.262 20.290 8.682 1.00 83.94 188 PRO A N 1
ATOM 1502 C CA . PRO A 1 188 ? 3.598 20.904 7.523 1.00 83.94 188 PRO A CA 1
ATOM 1503 C C . PRO A 1 188 ? 4.365 20.703 6.203 1.00 83.94 188 PRO A C 1
ATOM 1505 O O . PRO A 1 188 ? 5.588 20.791 6.158 1.00 83.94 188 PRO A O 1
ATOM 1508 N N . SER A 1 189 ? 3.637 20.461 5.108 1.00 83.19 189 SER A N 1
ATOM 1509 C CA . SER A 1 189 ? 4.200 20.259 3.767 1.00 83.19 189 SER A CA 1
ATOM 1510 C C . SER A 1 189 ? 3.334 20.935 2.698 1.00 83.19 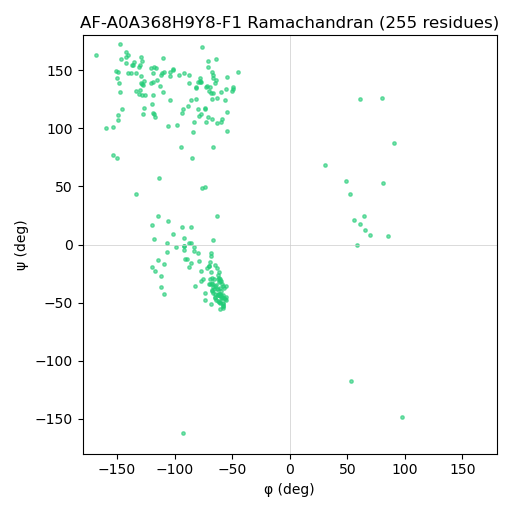189 SER A C 1
ATOM 1512 O O . SER A 1 189 ? 2.113 20.956 2.852 1.00 83.19 189 SER A O 1
ATOM 1514 N N . PRO A 1 190 ? 3.916 21.440 1.590 1.00 77.12 190 PRO A N 1
ATOM 1515 C CA . PRO A 1 190 ? 3.145 21.924 0.440 1.00 77.12 190 PRO A CA 1
ATOM 1516 C C . PRO A 1 190 ? 2.415 20.803 -0.321 1.00 77.12 190 PRO A C 1
ATOM 1518 O O . PRO A 1 190 ? 1.623 21.085 -1.217 1.00 77.12 190 PRO A O 1
ATOM 1521 N N . ILE A 1 191 ? 2.694 19.533 -0.011 1.00 79.75 191 ILE A N 1
ATOM 1522 C CA . ILE A 1 191 ? 1.970 18.386 -0.561 1.00 79.75 191 ILE A CA 1
ATOM 1523 C C . ILE A 1 191 ? 0.654 18.245 0.204 1.00 79.75 191 ILE A C 1
ATOM 1525 O O . ILE A 1 191 ? 0.656 17.876 1.375 1.00 79.75 191 ILE A O 1
ATOM 1529 N N . THR A 1 192 ? -0.462 18.518 -0.468 1.00 74.75 192 THR A N 1
ATOM 1530 C CA . THR A 1 192 ? -1.796 18.555 0.154 1.00 74.75 192 THR A CA 1
ATOM 1531 C C . THR A 1 192 ? -2.736 17.467 -0.357 1.00 74.75 192 THR A C 1
ATOM 1533 O O . THR A 1 192 ? -3.767 17.207 0.257 1.00 74.75 192 THR A O 1
ATOM 1536 N N . THR A 1 193 ? -2.391 16.797 -1.462 1.00 83.81 193 THR A N 1
ATOM 1537 C CA . THR A 1 193 ? -3.245 15.780 -2.097 1.00 83.81 193 THR A CA 1
ATOM 1538 C C . THR A 1 193 ? -2.569 14.414 -2.170 1.00 83.81 193 THR A C 1
ATOM 1540 O O . THR A 1 193 ? -1.347 14.303 -2.294 1.00 83.81 193 THR A O 1
ATOM 1543 N N . VAL A 1 194 ? -3.375 13.347 -2.164 1.00 88.19 194 VAL A N 1
ATOM 1544 C CA . VAL A 1 194 ? -2.883 11.964 -2.303 1.00 88.19 194 VAL A CA 1
ATOM 1545 C C . VAL A 1 194 ? -2.160 11.761 -3.638 1.00 88.19 194 VAL A C 1
ATOM 1547 O O . VAL A 1 194 ? -1.122 11.104 -3.689 1.00 88.19 194 VAL A O 1
ATOM 1550 N N . GLU A 1 195 ? -2.644 12.384 -4.714 1.00 87.94 195 GLU A N 1
ATOM 1551 C CA . GLU A 1 195 ? -1.985 12.336 -6.021 1.00 87.94 195 GLU A CA 1
ATOM 1552 C C . GLU A 1 195 ? -0.574 12.943 -5.976 1.00 87.94 195 GLU A C 1
ATOM 1554 O O . GLU A 1 195 ? 0.377 12.359 -6.502 1.00 87.94 195 GLU A O 1
ATOM 1559 N N . GLN A 1 196 ? -0.397 14.088 -5.309 1.00 87.06 196 GLN A N 1
ATOM 1560 C CA . GLN A 1 196 ? 0.924 14.696 -5.137 1.00 87.06 196 GLN A CA 1
ATOM 1561 C C . GLN A 1 196 ? 1.852 13.818 -4.292 1.00 87.06 196 GLN A C 1
ATOM 1563 O O . GLN A 1 196 ? 3.044 13.744 -4.604 1.00 87.06 196 GLN A O 1
ATOM 1568 N N . VAL A 1 197 ? 1.330 13.121 -3.274 1.00 90.69 197 VAL A N 1
ATOM 1569 C CA . VAL A 1 197 ? 2.096 12.113 -2.519 1.00 90.69 197 VAL A CA 1
ATOM 1570 C C . VAL A 1 197 ? 2.562 11.001 -3.462 1.00 90.69 197 VAL A C 1
ATOM 1572 O O . VAL A 1 197 ? 3.754 10.710 -3.501 1.00 90.69 197 VAL A O 1
ATOM 1575 N N . VAL A 1 198 ? 1.664 10.440 -4.281 1.00 91.69 198 VAL A N 1
ATOM 1576 C CA . VAL A 1 198 ? 1.977 9.388 -5.267 1.00 91.69 198 VAL A CA 1
ATOM 1577 C C . VAL A 1 198 ? 3.050 9.838 -6.258 1.00 91.69 198 VAL A C 1
ATOM 1579 O O . VAL A 1 198 ? 4.062 9.158 -6.440 1.00 91.69 198 VAL A O 1
ATOM 1582 N N . ARG A 1 199 ? 2.882 11.012 -6.875 1.00 89.25 199 ARG A N 1
ATOM 1583 C CA . ARG A 1 199 ? 3.853 11.550 -7.841 1.00 89.25 199 ARG A CA 1
ATOM 1584 C C . ARG A 1 199 ? 5.211 11.808 -7.197 1.00 89.25 199 ARG A C 1
ATOM 1586 O O . ARG A 1 199 ? 6.241 11.492 -7.796 1.00 89.25 199 ARG A O 1
ATOM 1593 N N . SER A 1 200 ? 5.219 12.366 -5.989 1.00 89.56 200 SER A N 1
ATOM 1594 C CA . SER A 1 200 ? 6.449 12.668 -5.251 1.00 89.56 200 SER A CA 1
ATOM 1595 C C . SER A 1 200 ? 7.175 11.397 -4.820 1.00 89.56 200 SER A C 1
ATOM 1597 O O . SER A 1 200 ? 8.396 11.328 -4.960 1.00 89.56 200 SER A O 1
ATOM 1599 N N . ALA A 1 201 ? 6.435 10.370 -4.396 1.00 90.88 201 ALA A N 1
ATOM 1600 C CA . ALA A 1 201 ? 6.979 9.075 -4.013 1.00 90.88 201 ALA A CA 1
ATOM 1601 C C . ALA A 1 201 ? 7.720 8.404 -5.167 1.00 90.88 201 ALA A C 1
ATOM 1603 O O . ALA A 1 201 ? 8.911 8.123 -5.059 1.00 90.88 201 ALA A O 1
ATOM 1604 N N . VAL A 1 202 ? 7.060 8.222 -6.315 1.00 86.44 202 VAL A N 1
ATOM 1605 C CA . VAL A 1 202 ? 7.695 7.540 -7.452 1.00 86.44 202 VAL A CA 1
ATOM 1606 C C . VAL A 1 202 ? 8.846 8.372 -8.026 1.00 86.44 202 VAL A C 1
ATOM 1608 O O . VAL A 1 202 ? 9.866 7.819 -8.443 1.00 86.44 202 VAL A O 1
ATOM 1611 N N . LYS A 1 203 ? 8.746 9.708 -7.984 1.00 84.50 203 LYS A N 1
ATOM 1612 C CA . LYS A 1 203 ? 9.862 10.599 -8.332 1.00 84.50 203 LYS A CA 1
ATOM 1613 C C . LYS A 1 203 ? 11.049 10.440 -7.384 1.00 84.50 203 LYS A C 1
ATOM 1615 O O . LYS A 1 203 ? 12.182 10.487 -7.850 1.00 84.50 203 LYS A O 1
ATOM 1620 N N . SER A 1 204 ? 10.808 10.240 -6.092 1.00 85.44 204 SER A N 1
ATOM 1621 C CA . SER A 1 204 ? 11.853 9.969 -5.102 1.00 85.44 204 SER A CA 1
ATOM 1622 C C . SER A 1 204 ? 12.500 8.596 -5.329 1.00 85.44 204 SER A C 1
ATOM 1624 O O . SER A 1 204 ? 13.716 8.514 -5.499 1.00 85.44 204 SER A O 1
ATOM 1626 N N . TRP A 1 205 ? 11.695 7.536 -5.449 1.00 87.56 205 TRP A N 1
ATOM 1627 C CA . TRP A 1 205 ? 12.167 6.160 -5.648 1.00 87.56 205 TRP A CA 1
ATOM 1628 C C . TRP A 1 205 ? 12.877 5.939 -6.990 1.00 87.56 205 TRP A C 1
ATOM 1630 O O . TRP A 1 205 ? 13.755 5.090 -7.106 1.00 87.56 205 TRP A O 1
ATOM 1640 N N . CYS A 1 206 ? 12.502 6.699 -8.021 1.00 78.94 206 CYS A N 1
ATOM 1641 C CA . CYS A 1 206 ? 12.964 6.510 -9.395 1.00 78.94 206 CYS A CA 1
ATOM 1642 C C . CYS A 1 206 ? 13.403 7.837 -10.039 1.00 78.94 206 CYS A C 1
ATOM 1644 O O . CYS A 1 206 ? 13.092 8.109 -11.202 1.00 78.94 206 CYS A O 1
ATOM 1646 N N . TRP A 1 207 ? 14.148 8.681 -9.314 1.00 70.50 207 TRP A N 1
ATOM 1647 C CA . TRP A 1 207 ? 14.574 10.000 -9.813 1.00 70.50 207 TRP A CA 1
ATOM 1648 C C . TRP A 1 207 ? 15.324 9.912 -11.147 1.00 70.50 207 TRP A C 1
ATOM 1650 O O . TRP A 1 207 ? 14.994 10.616 -12.102 1.00 70.50 207 TRP A O 1
ATOM 1660 N N . ASN A 1 208 ? 16.265 8.972 -11.257 1.00 64.75 208 ASN A N 1
ATOM 1661 C CA . ASN A 1 208 ? 17.043 8.741 -12.478 1.00 64.75 208 ASN A CA 1
ATOM 1662 C C . ASN A 1 208 ? 16.211 8.144 -13.622 1.00 64.75 208 ASN A C 1
ATOM 1664 O O . ASN A 1 208 ? 16.606 8.245 -14.783 1.00 64.75 208 ASN A O 1
ATOM 1668 N N . CYS A 1 209 ? 15.052 7.557 -13.325 1.00 65.88 209 CYS A N 1
ATOM 1669 C CA . CYS A 1 209 ? 14.112 7.058 -14.329 1.00 65.88 209 CYS A CA 1
ATOM 1670 C C . CYS A 1 209 ? 13.351 8.212 -14.986 1.00 65.88 209 CYS A C 1
ATOM 1672 O O . CYS A 1 209 ? 12.961 8.123 -16.148 1.00 65.88 209 CYS A O 1
ATOM 1674 N N . LEU A 1 210 ? 13.149 9.310 -14.252 1.00 61.75 210 LEU A N 1
ATOM 1675 C CA . LEU A 1 210 ? 12.312 10.433 -14.668 1.00 61.75 210 LEU A CA 1
ATOM 1676 C C . LEU A 1 210 ? 13.114 11.703 -15.008 1.00 61.75 210 LEU A C 1
ATOM 1678 O O . LEU A 1 210 ? 12.589 12.553 -15.720 1.00 61.75 210 LEU A O 1
ATOM 1682 N N . SER A 1 211 ? 14.381 11.803 -14.590 1.00 58.28 211 SER A N 1
ATOM 1683 C CA . SER A 1 211 ? 15.294 12.926 -14.853 1.00 58.28 211 SER A CA 1
ATOM 1684 C C . SER A 1 211 ? 16.652 12.468 -15.421 1.00 58.28 211 SER A C 1
ATOM 1686 O O . SER A 1 211 ? 17.021 11.293 -15.346 1.00 58.28 211 SER A O 1
ATOM 1688 N N . ARG A 1 212 ? 17.389 13.401 -16.043 1.00 54.91 212 ARG A N 1
ATOM 1689 C CA . ARG A 1 212 ? 18.793 13.243 -16.484 1.00 54.91 212 ARG A CA 1
ATOM 1690 C C . ARG A 1 212 ? 19.810 13.699 -15.422 1.00 54.91 212 ARG A C 1
ATOM 1692 O O . ARG A 1 212 ? 21.005 13.553 -15.646 1.00 54.91 212 ARG A 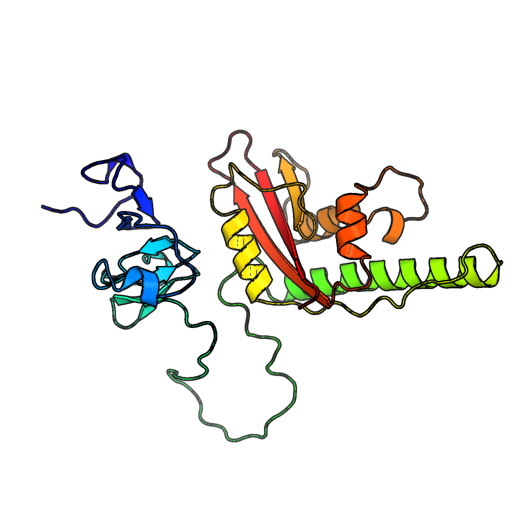O 1
ATOM 1699 N N . ALA A 1 213 ? 19.357 14.264 -14.302 1.00 54.22 213 ALA A N 1
ATOM 1700 C CA . ALA A 1 213 ? 20.230 14.804 -13.262 1.00 54.22 213 ALA A CA 1
ATOM 1701 C C . ALA A 1 213 ? 20.797 13.708 -12.346 1.00 54.22 213 ALA A C 1
ATOM 1703 O O . ALA A 1 213 ? 20.069 12.810 -11.931 1.00 54.22 213 ALA A O 1
ATOM 1704 N N . ASN A 1 214 ? 22.075 13.835 -11.987 1.00 50.06 214 ASN A N 1
ATOM 1705 C CA . ASN A 1 214 ? 22.812 12.885 -11.158 1.00 50.06 214 ASN A CA 1
ATOM 1706 C C . ASN A 1 214 ? 22.568 13.173 -9.663 1.00 50.06 214 ASN A C 1
ATOM 1708 O O . ASN A 1 214 ? 23.404 13.771 -8.990 1.00 50.06 214 ASN A O 1
ATOM 1712 N N . LYS A 1 215 ? 21.380 12.825 -9.155 1.00 56.34 215 LYS A N 1
ATOM 1713 C CA . LYS A 1 215 ? 21.109 12.797 -7.707 1.00 56.34 215 LYS A CA 1
ATOM 1714 C C . LYS A 1 215 ? 21.159 11.363 -7.194 1.00 56.34 215 LYS A C 1
ATOM 1716 O O . LYS A 1 215 ? 20.833 10.422 -7.920 1.00 56.34 215 LYS A O 1
ATOM 1721 N N . THR A 1 216 ? 21.529 11.217 -5.925 1.00 52.41 216 THR A N 1
ATOM 1722 C CA . THR A 1 216 ? 21.417 9.964 -5.180 1.00 52.41 216 THR A CA 1
ATOM 1723 C C . THR A 1 216 ? 19.948 9.540 -5.153 1.00 52.41 216 THR A C 1
ATOM 1725 O O . THR A 1 216 ? 19.103 10.148 -4.501 1.00 52.41 216 THR A O 1
ATOM 1728 N N . THR A 1 217 ? 19.622 8.526 -5.952 1.00 61.19 217 THR A N 1
ATOM 1729 C CA . THR A 1 217 ? 18.381 7.763 -5.795 1.00 61.19 217 THR A CA 1
ATOM 1730 C C . THR A 1 217 ? 18.594 6.799 -4.642 1.00 61.19 217 THR A C 1
ATOM 1732 O O . THR A 1 217 ? 19.695 6.264 -4.507 1.00 61.19 217 THR A O 1
ATOM 1735 N N . ASP A 1 218 ? 17.566 6.552 -3.829 1.00 74.44 218 ASP A N 1
ATOM 1736 C CA . ASP A 1 218 ? 17.601 5.395 -2.936 1.00 74.44 218 ASP A CA 1
ATOM 1737 C C . ASP A 1 218 ? 17.753 4.135 -3.801 1.00 74.44 218 ASP A C 1
ATOM 1739 O O . ASP A 1 218 ? 16.845 3.762 -4.551 1.00 74.44 218 ASP A O 1
ATOM 1743 N N . ALA A 1 219 ? 18.941 3.529 -3.750 1.00 78.44 219 ALA A N 1
ATOM 1744 C CA . ALA A 1 219 ? 19.326 2.441 -4.636 1.00 78.44 219 ALA A CA 1
ATOM 1745 C C . ALA A 1 219 ? 18.404 1.228 -4.472 1.00 78.44 219 ALA A C 1
ATOM 1747 O O . ALA A 1 219 ? 18.122 0.547 -5.457 1.00 78.44 219 ALA A O 1
ATOM 1748 N N . MET A 1 220 ? 17.888 0.991 -3.259 1.00 82.75 220 MET A N 1
ATOM 1749 C CA . MET A 1 220 ? 16.972 -0.116 -2.995 1.00 82.75 220 MET A CA 1
ATOM 1750 C C . MET A 1 220 ? 15.586 0.158 -3.577 1.00 82.75 220 MET A C 1
ATOM 1752 O O . MET A 1 220 ? 15.062 -0.681 -4.311 1.00 82.75 220 MET A O 1
ATOM 1756 N N . SER A 1 221 ? 15.029 1.350 -3.338 1.00 87.81 221 SER A N 1
ATOM 1757 C CA . SER A 1 221 ? 13.749 1.728 -3.942 1.00 87.81 221 SER A CA 1
ATOM 1758 C C . SER A 1 221 ? 13.800 1.712 -5.465 1.00 87.81 221 SER A C 1
ATOM 1760 O O . SER A 1 221 ? 12.863 1.236 -6.112 1.00 87.81 221 SER A O 1
ATOM 1762 N N . HIS A 1 222 ? 14.907 2.184 -6.045 1.00 87.00 222 HIS A N 1
ATOM 1763 C CA . HIS A 1 222 ? 15.131 2.113 -7.481 1.00 87.00 222 HIS A CA 1
ATOM 1764 C C . HIS A 1 222 ? 15.190 0.659 -7.958 1.00 87.00 222 HIS A C 1
ATOM 1766 O O . HIS A 1 222 ? 14.492 0.304 -8.909 1.00 87.00 222 HIS A O 1
ATOM 1772 N N . ALA A 1 223 ? 15.972 -0.189 -7.278 1.00 87.44 223 ALA A N 1
ATOM 1773 C CA . ALA A 1 223 ? 16.108 -1.602 -7.610 1.00 87.44 223 ALA A CA 1
ATOM 1774 C C . ALA A 1 223 ? 14.759 -2.328 -7.588 1.00 87.44 223 ALA A C 1
ATOM 1776 O O . ALA A 1 223 ? 14.465 -3.036 -8.542 1.00 87.44 223 ALA A O 1
ATOM 1777 N N . ASN A 1 224 ? 13.900 -2.098 -6.591 1.00 90.00 224 ASN A N 1
ATOM 1778 C CA . ASN A 1 224 ? 12.565 -2.706 -6.534 1.00 90.00 224 ASN A CA 1
ATOM 1779 C C . ASN A 1 224 ? 11.716 -2.380 -7.782 1.00 90.00 224 ASN A C 1
ATOM 1781 O O . ASN A 1 224 ? 11.028 -3.255 -8.313 1.00 90.00 224 ASN A O 1
ATOM 1785 N N . ILE A 1 225 ? 11.829 -1.152 -8.309 1.00 90.06 225 ILE A N 1
ATOM 1786 C CA . ILE A 1 225 ? 11.110 -0.706 -9.514 1.00 90.06 225 ILE A CA 1
ATOM 1787 C C . ILE A 1 225 ? 11.699 -1.313 -10.791 1.00 90.06 225 ILE A C 1
ATOM 1789 O O . ILE A 1 225 ? 10.943 -1.692 -11.687 1.00 90.06 225 ILE A O 1
ATOM 1793 N N . VAL A 1 226 ? 13.028 -1.389 -10.917 1.00 88.50 226 VAL A N 1
ATOM 1794 C CA . VAL A 1 226 ? 13.708 -1.846 -12.148 1.00 88.50 226 VAL A CA 1
ATOM 1795 C C . VAL A 1 226 ? 14.202 -3.291 -12.082 1.00 88.50 226 VAL A C 1
ATOM 1797 O O . VAL A 1 226 ? 14.893 -3.747 -12.992 1.00 88.50 226 VAL A O 1
ATOM 1800 N N . TYR A 1 227 ? 13.839 -4.047 -11.046 1.00 88.94 227 TYR A N 1
ATOM 1801 C CA . TYR A 1 227 ? 14.193 -5.456 -10.953 1.00 88.94 227 TYR A CA 1
ATOM 1802 C C . TYR A 1 227 ? 13.451 -6.248 -12.031 1.00 88.94 227 TYR A C 1
ATOM 1804 O O . TYR A 1 227 ? 12.228 -6.169 -12.183 1.00 88.94 227 TYR A O 1
ATOM 1812 N N . HIS A 1 228 ? 14.214 -6.990 -12.831 1.00 85.62 228 HIS A N 1
ATOM 1813 C CA . HIS A 1 228 ? 13.705 -7.599 -14.057 1.00 85.62 228 HIS A CA 1
ATOM 1814 C C . HIS A 1 228 ? 12.697 -8.726 -13.804 1.00 85.62 228 HIS A C 1
ATOM 1816 O O . HIS A 1 228 ? 11.900 -9.009 -14.689 1.00 85.62 228 HIS A O 1
ATOM 1822 N N . LYS A 1 229 ? 12.718 -9.366 -12.626 1.00 87.81 229 LYS A N 1
ATOM 1823 C CA . LYS A 1 229 ? 11.733 -10.399 -12.272 1.00 87.81 229 LYS A CA 1
ATOM 1824 C C . LYS A 1 229 ? 10.459 -9.830 -11.664 1.00 87.81 229 LYS A C 1
ATOM 1826 O O . LYS A 1 229 ? 9.479 -10.550 -11.615 1.00 87.81 229 LYS A O 1
ATOM 1831 N N . THR A 1 230 ? 10.443 -8.576 -11.217 1.00 91.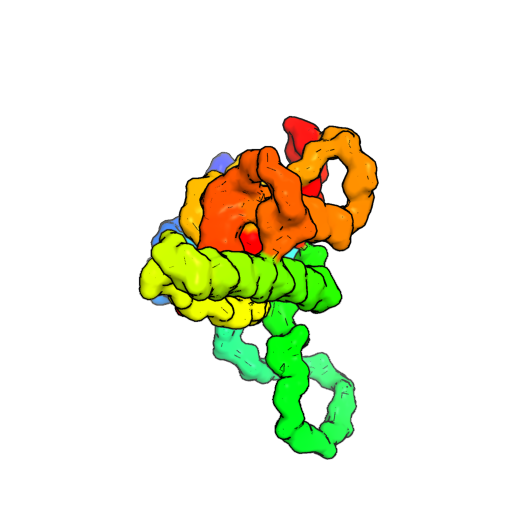12 230 THR A N 1
ATOM 1832 C CA . THR A 1 230 ? 9.218 -7.974 -10.684 1.00 91.12 230 THR A CA 1
ATOM 1833 C C . THR A 1 230 ? 8.167 -7.904 -11.788 1.00 91.12 230 THR A C 1
ATOM 1835 O O . THR A 1 230 ? 8.439 -7.349 -12.858 1.00 91.12 230 THR A O 1
ATOM 1838 N N . LEU A 1 231 ? 6.987 -8.462 -11.515 1.00 90.50 231 LEU A N 1
ATOM 1839 C CA . LEU A 1 231 ? 5.843 -8.536 -12.431 1.00 90.50 231 LEU A CA 1
ATOM 1840 C C . LEU A 1 231 ? 4.631 -7.769 -11.911 1.00 90.50 231 LEU A C 1
ATOM 1842 O O . LEU A 1 231 ? 3.759 -7.387 -12.693 1.00 90.50 231 LEU A O 1
ATOM 1846 N N . SER A 1 232 ? 4.551 -7.546 -10.602 1.00 93.44 232 SER A N 1
ATOM 1847 C CA . SER A 1 232 ? 3.416 -6.857 -10.015 1.00 93.44 232 SER A CA 1
ATOM 1848 C C . SER A 1 232 ? 3.800 -5.922 -8.880 1.00 93.44 232 SER A C 1
ATOM 1850 O O . SER A 1 232 ? 4.856 -6.059 -8.257 1.00 93.44 232 SER A O 1
ATOM 1852 N N . LEU A 1 233 ? 2.931 -4.942 -8.653 1.00 94.31 233 LEU A N 1
ATOM 1853 C CA . LEU A 1 233 ? 2.997 -4.032 -7.520 1.00 94.31 233 LEU A CA 1
ATOM 1854 C C . LEU A 1 233 ? 1.606 -3.842 -6.917 1.00 94.31 233 LEU A C 1
ATOM 1856 O O . LEU A 1 233 ? 0.596 -3.960 -7.608 1.00 94.31 233 LEU A O 1
ATOM 1860 N N . GLY A 1 234 ? 1.554 -3.503 -5.641 1.00 92.50 234 GLY A N 1
ATOM 1861 C CA . GLY A 1 234 ? 0.345 -3.011 -4.993 1.00 92.50 234 GLY A CA 1
ATOM 1862 C C . GLY A 1 234 ? 0.745 -2.071 -3.875 1.00 92.50 234 GLY A C 1
ATOM 1863 O O . GLY A 1 234 ? 1.795 -2.263 -3.266 1.00 92.50 234 GLY A O 1
ATOM 1864 N N . CYS A 1 235 ? -0.035 -1.017 -3.669 1.00 92.88 235 CYS A N 1
ATOM 1865 C CA . CYS A 1 235 ? 0.350 0.078 -2.791 1.00 92.88 235 CYS A CA 1
ATOM 1866 C C . CYS A 1 235 ? -0.810 0.522 -1.920 1.00 92.88 235 CYS A C 1
ATOM 1868 O O . CYS A 1 235 ? -1.951 0.437 -2.347 1.00 92.88 235 CYS A O 1
ATOM 1870 N N . ALA A 1 236 ? -0.499 1.109 -0.771 1.00 89.75 236 ALA A N 1
ATOM 1871 C CA . ALA A 1 236 ? -1.476 1.713 0.116 1.00 89.75 236 ALA A CA 1
ATOM 1872 C C . ALA A 1 236 ? -1.018 3.094 0.574 1.00 89.75 236 ALA A C 1
ATOM 1874 O O . ALA A 1 236 ? 0.176 3.345 0.762 1.00 89.75 236 ALA A O 1
ATOM 1875 N N . TYR A 1 237 ? -1.991 3.976 0.782 1.00 91.44 237 TYR A N 1
ATOM 1876 C CA . TYR A 1 237 ? -1.789 5.300 1.356 1.00 91.44 237 TYR A CA 1
ATOM 1877 C C . TYR A 1 237 ? -2.420 5.386 2.754 1.00 91.44 237 TYR A C 1
ATOM 1879 O O . TYR A 1 237 ? -3.450 4.773 3.029 1.00 91.44 237 TYR A O 1
ATOM 1887 N N . ARG A 1 238 ? -1.838 6.161 3.665 1.00 88.69 238 ARG A N 1
ATOM 1888 C CA . ARG A 1 238 ? -2.465 6.468 4.954 1.00 88.69 238 ARG A CA 1
ATOM 1889 C C . ARG A 1 238 ? -2.061 7.853 5.425 1.00 88.69 238 ARG A C 1
ATOM 1891 O O . ARG A 1 238 ? -0.896 8.233 5.333 1.00 88.69 238 ARG A O 1
ATOM 1898 N N . PHE A 1 239 ? -3.027 8.589 5.968 1.00 88.31 239 PHE A N 1
ATOM 1899 C CA . PHE A 1 239 ? -2.749 9.778 6.760 1.00 88.31 239 PHE A CA 1
ATOM 1900 C C . PHE A 1 239 ? -2.655 9.388 8.238 1.00 88.31 239 PHE A C 1
ATOM 1902 O O . PHE A 1 239 ? -3.616 8.898 8.828 1.00 88.31 239 PHE A O 1
ATOM 1909 N N . CYS A 1 240 ? -1.478 9.574 8.821 1.00 87.12 240 CYS A N 1
ATOM 1910 C CA . CYS A 1 240 ? -1.169 9.244 10.203 1.00 87.12 240 CYS A CA 1
ATOM 1911 C C . CYS A 1 240 ? -1.373 10.482 11.082 1.00 87.12 240 CYS A C 1
ATOM 1913 O O . CYS A 1 240 ? -0.429 11.221 11.359 1.00 87.12 240 CYS A O 1
ATOM 1915 N N . SER A 1 241 ? -2.621 10.718 11.495 1.00 83.88 241 SER A N 1
ATOM 1916 C CA . SER A 1 241 ? -2.994 11.830 12.383 1.00 83.88 241 SER A CA 1
ATOM 1917 C C . SER A 1 241 ? -2.635 11.587 13.854 1.00 83.88 241 SER A C 1
ATOM 1919 O O 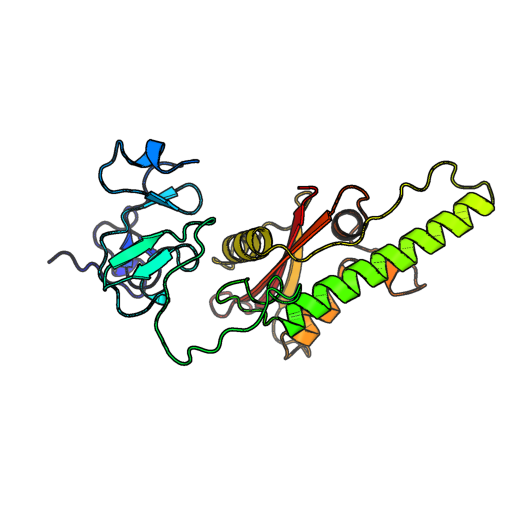. SER A 1 241 ? -2.486 12.542 14.604 1.00 83.88 241 SER A O 1
ATOM 1921 N N . GLY A 1 242 ? -2.479 10.323 14.264 1.00 77.12 242 GLY A N 1
ATOM 1922 C CA . GLY A 1 242 ? -2.119 9.934 15.634 1.00 77.12 242 GLY A CA 1
ATOM 1923 C C . GLY A 1 242 ? -0.616 9.926 15.935 1.00 77.12 242 GLY A C 1
ATOM 1924 O O . GLY A 1 242 ? -0.232 9.548 17.036 1.00 77.12 242 GLY A O 1
ATOM 1925 N N . THR A 1 243 ? 0.239 10.293 14.974 1.00 76.88 243 THR A N 1
ATOM 1926 C CA . THR A 1 243 ? 1.689 10.422 15.192 1.00 76.88 243 THR A CA 1
ATOM 1927 C C . THR A 1 243 ? 2.080 11.884 15.359 1.00 76.88 243 THR A C 1
ATOM 1929 O O . THR A 1 243 ? 1.481 12.758 14.736 1.00 76.88 243 THR A O 1
ATOM 1932 N N . THR A 1 244 ? 3.137 12.139 16.129 1.00 79.94 244 THR A N 1
ATOM 1933 C CA . THR A 1 244 ? 3.727 13.475 16.282 1.00 79.94 244 THR A CA 1
ATOM 1934 C C . THR A 1 244 ? 5.168 13.440 15.758 1.00 79.94 244 THR A C 1
ATOM 1936 O O . THR A 1 244 ? 5.996 12.757 16.360 1.00 79.94 244 THR A O 1
ATOM 1939 N N . PRO A 1 245 ? 5.496 14.126 14.644 1.00 82.94 245 PRO A N 1
ATOM 1940 C CA . PRO A 1 245 ? 4.603 14.919 13.791 1.00 82.94 245 PRO A CA 1
ATOM 1941 C C . PRO A 1 245 ? 3.627 14.058 12.964 1.00 82.94 245 PRO A C 1
ATOM 1943 O O . PRO A 1 245 ? 3.867 12.870 12.715 1.00 82.94 245 PRO A O 1
ATOM 1946 N N . THR A 1 246 ? 2.517 14.662 12.525 1.00 86.19 246 THR A N 1
ATOM 1947 C CA . THR A 1 246 ? 1.577 14.002 11.607 1.00 86.19 246 THR A CA 1
ATOM 1948 C C . THR A 1 246 ? 2.234 13.810 10.247 1.00 86.19 246 THR A C 1
ATOM 1950 O O . THR A 1 246 ? 3.098 14.591 9.829 1.00 86.19 246 THR A O 1
ATOM 1953 N N . LYS A 1 247 ? 1.862 12.734 9.552 1.00 89.00 247 LYS A N 1
ATOM 1954 C CA . LYS A 1 247 ? 2.517 12.377 8.291 1.00 89.00 247 LYS A CA 1
ATOM 1955 C C . LYS A 1 247 ? 1.593 11.675 7.309 1.00 89.00 247 LYS A C 1
ATOM 1957 O O . LYS A 1 247 ? 0.721 10.900 7.695 1.00 89.00 247 LYS A O 1
ATOM 1962 N N . HIS A 1 248 ? 1.837 11.899 6.026 1.00 89.88 248 HIS A N 1
ATOM 1963 C CA . HIS A 1 248 ? 1.326 11.055 4.952 1.00 89.88 248 HIS A CA 1
ATOM 1964 C C . HIS A 1 248 ? 2.300 9.908 4.705 1.00 89.88 248 HIS A C 1
ATOM 1966 O O . HIS A 1 248 ? 3.511 10.122 4.688 1.00 89.88 248 HIS A O 1
ATOM 1972 N N . VAL A 1 249 ? 1.779 8.707 4.477 1.00 90.50 249 VAL A N 1
ATOM 1973 C CA . VAL A 1 249 ? 2.573 7.513 4.179 1.00 90.50 249 VAL A CA 1
ATOM 1974 C C . VAL A 1 249 ? 2.029 6.869 2.914 1.00 90.50 249 VAL A C 1
ATOM 1976 O O . VAL A 1 249 ? 0.832 6.614 2.821 1.00 90.50 249 VAL A O 1
ATOM 1979 N N . LEU A 1 250 ? 2.908 6.592 1.956 1.00 93.12 250 LEU A N 1
ATOM 1980 C CA . LEU A 1 250 ? 2.644 5.711 0.825 1.00 93.12 250 LEU A CA 1
ATOM 1981 C C . LEU A 1 250 ? 3.630 4.547 0.886 1.00 93.12 250 LEU A C 1
ATOM 1983 O O . LEU A 1 250 ? 4.838 4.764 0.987 1.00 93.12 250 LEU A O 1
ATOM 1987 N N . LEU A 1 251 ? 3.123 3.325 0.803 1.00 92.75 251 LEU A N 1
ATOM 1988 C CA . LEU A 1 251 ? 3.938 2.116 0.767 1.00 92.75 251 LEU A CA 1
ATOM 1989 C C . LEU A 1 251 ? 3.526 1.262 -0.427 1.00 92.75 251 LEU A C 1
ATOM 1991 O O . LEU A 1 251 ? 2.336 1.137 -0.693 1.00 92.75 251 LEU A O 1
ATOM 1995 N N . CYS A 1 252 ? 4.502 0.690 -1.129 1.00 93.75 252 CYS A N 1
ATOM 1996 C CA . CYS A 1 252 ? 4.286 -0.245 -2.228 1.00 93.75 252 CYS A CA 1
ATOM 1997 C C . CYS A 1 252 ? 5.054 -1.543 -1.988 1.00 93.75 252 CYS A C 1
ATOM 1999 O O . CYS A 1 252 ? 6.266 -1.505 -1.768 1.00 93.75 252 CYS A O 1
ATOM 2001 N N . HIS A 1 253 ? 4.360 -2.672 -2.098 1.00 92.88 253 HIS A N 1
ATOM 2002 C CA . HIS A 1 253 ? 4.957 -4.000 -2.216 1.00 92.88 253 HIS A CA 1
ATOM 2003 C C . HIS A 1 253 ? 5.147 -4.380 -3.688 1.00 92.88 253 HIS A C 1
ATOM 2005 O O . HIS A 1 253 ? 4.336 -4.021 -4.545 1.00 92.88 253 HIS A O 1
ATOM 2011 N N . TYR A 1 254 ? 6.200 -5.146 -3.963 1.00 93.75 254 TYR A N 1
ATOM 2012 C CA . TYR A 1 254 ? 6.577 -5.646 -5.284 1.00 93.75 254 TYR A CA 1
ATOM 2013 C C . TYR A 1 254 ? 6.753 -7.164 -5.241 1.00 93.75 254 TYR A C 1
ATOM 2015 O O . TYR A 1 254 ? 7.322 -7.695 -4.289 1.00 93.75 254 TYR A O 1
ATOM 2023 N N . SER A 1 255 ? 6.306 -7.860 -6.287 1.00 90.94 255 SER A N 1
ATOM 2024 C CA . SER A 1 255 ? 6.381 -9.324 -6.381 1.00 90.94 255 SER A CA 1
ATOM 2025 C C . SER A 1 255 ? 6.797 -9.778 -7.778 1.00 90.94 255 SER A C 1
ATOM 2027 O O . SER A 1 255 ? 6.464 -9.139 -8.783 1.00 90.94 255 SER A O 1
ATOM 2029 N N . ASP A 1 256 ? 7.513 -10.901 -7.840 1.00 87.06 256 ASP A N 1
ATOM 2030 C CA . ASP A 1 256 ? 7.788 -11.667 -9.061 1.00 87.06 256 ASP A CA 1
ATOM 2031 C C . ASP A 1 256 ? 6.753 -12.776 -9.332 1.00 87.06 256 ASP A C 1
ATOM 2033 O O . ASP A 1 256 ? 6.828 -13.455 -10.355 1.00 87.06 256 ASP A O 1
ATOM 2037 N N . LYS A 1 257 ? 5.778 -12.926 -8.430 1.00 71.56 257 LYS A N 1
ATOM 2038 C CA . LYS A 1 257 ? 4.651 -13.866 -8.478 1.00 71.56 257 LYS A CA 1
ATOM 2039 C C . LYS A 1 257 ? 3.315 -13.136 -8.542 1.00 71.56 257 LYS A C 1
ATOM 2041 O O . LYS A 1 257 ? 3.220 -12.026 -7.955 1.00 71.56 257 LYS A O 1
#